Pr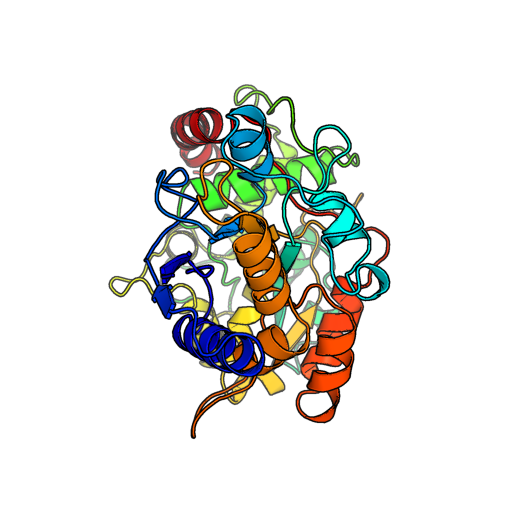otein 3THI (pdb70)

B-factor: mean 19.67, std 8.85, range [3.85, 69.57]

Radius of gyration: 19.95 Å; Cα contacts (8 Å, |Δi|>4): 705; chains: 1; bounding box: 46×56×39 Å

InterPro domains:
  IPR030901 Thiaminase-1 [TIGR04541] (12-389)
  IPR054393 Thiaminase-1, insert domain [PF22141] (144-289)

GO terms:
  GO:0050332 thiamine pyridinylase activity (F, EXP)

Nearest PDB structures (foldseek):
  3thi-assembly1_A  TM=1.003E+00  e=2.113E-77  Bacillus subtilis
  4kys-assembly2_B  TM=9.854E-01  e=7.311E-49  Clostridium botulinum A str. ATCC 19397
  6ob5-assembly1_B  TM=7.105E-01  e=6.908E-14  Escherichia coli
  7xjn-assembly1_A  TM=6.546E-01  e=3.871E-13  Vibrio cholerae O1 biovar El Tor str. N16961
  7xjn-assembly2_B  TM=6.548E-01  e=1.153E-12  Vibrio cholerae O1 biovar El Tor str. N16961

CATH classification: 3.40.190.10 (+1 more: 3.40.190.10)

Organism: Paenibacillus thiaminolyticus (NCBI:txid49283)

Structure (mmCIF, N/CA/C/O backbone):
data_3THI
#
_entry.id   3THI
#
_cell.length_a   85.500
_cell.length_b   117.500
_cell.length_c   36.600
_cell.angle_alpha   90.00
_cell.angle_beta   90.00
_cell.angle_gamma   90.00
#
_symmetry.space_group_name_H-M   'P 21 21 2'
#
loop_
_entity.id
_entity.type
_entity.pdbx_description
1 polymer 'PROTEIN (THIAMINASE I)'
2 non-polymer 'SULFATE ION'
3 water water
#
loop_
_atom_site.group_PDB
_atom_site.id
_atom_site.type_symbol
_atom_site.label_atom_id
_atom_site.label_alt_id
_atom_site.label_comp_id
_atom_site.label_asym_id
_atom_site.label_entity_id
_atom_site.label_seq_id
_atom_site.pdbx_PDB_ins_code
_atom_site.Cartn_x
_atom_site.Cartn_y
_atom_site.Cartn_z
_atom_site.occupancy
_atom_site.B_iso_or_equiv
_atom_site.auth_seq_id
_atom_site.auth_comp_id
_atom_site.auth_asym_id
_atom_site.auth_atom_id
_atom_site.pdbx_PDB_model_num
ATOM 1 N N . ILE A 1 1 ? 7.831 -2.796 -9.040 1.00 26.55 9 ILE A N 1
ATOM 2 C CA . ILE A 1 1 ? 7.365 -1.452 -8.819 1.00 25.81 9 ILE A CA 1
ATOM 3 C C . ILE A 1 1 ? 8.526 -0.496 -8.544 1.00 22.66 9 ILE A C 1
ATOM 4 O O . ILE A 1 1 ? 9.421 -0.789 -7.747 1.00 20.46 9 ILE A O 1
ATOM 9 N N . THR A 1 2 ? 8.521 0.627 -9.253 1.00 19.09 10 THR A N 1
ATOM 10 C CA . THR A 1 2 ? 9.536 1.648 -9.081 1.00 20.89 10 THR A CA 1
ATOM 11 C C . THR A 1 2 ? 8.824 2.936 -8.693 1.00 20.90 10 THR A C 1
ATOM 12 O O . THR A 1 2 ? 7.842 3.327 -9.329 1.00 21.57 10 THR A O 1
ATOM 16 N N . LEU A 1 3 ? 9.281 3.567 -7.616 1.00 18.77 11 LEU A N 1
ATOM 17 C CA . LEU A 1 3 ? 8.687 4.829 -7.177 1.00 20.78 11 LEU A CA 1
ATOM 18 C C . LEU A 1 3 ? 9.653 5.981 -7.443 1.00 18.52 11 LEU A C 1
ATOM 19 O O . LEU A 1 3 ? 10.852 5.866 -7.162 1.00 19.04 11 LEU A O 1
ATOM 24 N N . LYS A 1 4 ? 9.138 7.057 -8.044 1.00 18.20 12 LYS A N 1
ATOM 25 C CA . LYS A 1 4 ? 9.938 8.250 -8.312 1.00 17.16 12 LYS A CA 1
ATOM 26 C C . LYS A 1 4 ? 9.782 9.147 -7.086 1.00 19.18 12 LYS A C 1
ATOM 27 O O . LYS A 1 4 ? 8.664 9.521 -6.698 1.00 18.19 12 LYS A O 1
ATOM 33 N N . VAL A 1 5 ? 10.913 9.452 -6.461 1.00 18.16 13 VAL A N 1
ATOM 34 C CA . VAL A 1 5 ? 10.937 10.227 -5.236 1.00 17.95 13 VAL A CA 1
ATOM 35 C C . VAL A 1 5 ? 11.856 11.409 -5.364 1.00 20.03 13 VAL A C 1
ATOM 36 O O . VAL A 1 5 ? 12.901 11.314 -6.004 1.00 21.38 13 VAL A O 1
ATOM 40 N N . ALA A 1 6 ? 11.495 12.499 -4.697 1.00 19.01 14 ALA A N 1
ATOM 41 C CA . ALA A 1 6 ? 12.319 13.699 -4.686 1.00 20.80 14 ALA A CA 1
ATOM 42 C C . ALA A 1 6 ? 12.480 14.188 -3.250 1.00 22.38 14 ALA A C 1
ATOM 43 O O . ALA A 1 6 ? 11.486 14.452 -2.564 1.00 24.19 14 ALA A O 1
ATOM 45 N N . ILE A 1 7 ? 13.724 14.217 -2.771 1.00 21.43 15 ILE A N 1
ATOM 46 C CA . ILE A 1 7 ? 14.015 14.714 -1.425 1.00 18.20 15 ILE A CA 1
ATOM 47 C C . ILE A 1 7 ? 14.142 16.248 -1.488 1.00 15.22 15 ILE A C 1
ATOM 48 O O . ILE A 1 7 ? 14.213 16.823 -2.582 1.00 15.31 15 ILE A O 1
ATOM 53 N N . TYR A 1 8 ? 14.104 16.914 -0.338 1.00 13.75 16 TYR A N 1
ATOM 54 C CA . TYR A 1 8 ? 14.221 18.375 -0.315 1.00 14.30 16 TYR A CA 1
ATOM 55 C C . TYR A 1 8 ? 15.646 18.774 -0.712 1.00 12.33 16 TYR A C 1
ATOM 56 O O . TYR A 1 8 ? 16.604 18.457 -0.018 1.00 13.87 16 TYR A O 1
ATOM 65 N N . PRO A 1 9 ? 15.796 19.483 -1.838 1.00 13.86 17 PRO A N 1
ATOM 66 C CA . PRO A 1 9 ? 17.106 19.912 -2.339 1.00 15.84 17 PRO A CA 1
ATOM 67 C C . PRO A 1 9 ? 17.856 20.969 -1.542 1.00 17.30 17 PRO A C 1
ATOM 68 O O . PRO A 1 9 ? 19.083 21.049 -1.623 1.00 15.34 17 PRO A O 1
ATOM 72 N N . TYR A 1 10 ? 17.134 21.773 -0.767 1.00 19.80 18 TYR A N 1
ATOM 73 C CA . TYR A 1 10 ? 17.784 22.829 0.009 1.00 17.64 18 TYR A CA 1
ATOM 74 C C . TYR A 1 10 ? 18.267 22.431 1.403 1.00 15.08 18 TYR A C 1
ATOM 75 O O . TYR A 1 10 ? 17.779 22.919 2.417 1.00 15.05 18 TYR A O 1
ATOM 84 N N . VAL A 1 11 ? 19.235 21.523 1.426 1.00 14.67 19 VAL A N 1
ATOM 85 C CA . VAL A 1 11 ? 19.839 21.034 2.657 1.00 14.38 19 VAL A CA 1
ATOM 86 C C . VAL A 1 11 ? 21.349 21.022 2.399 1.00 14.86 19 VAL A C 1
ATOM 87 O O . VAL A 1 11 ? 21.781 20.984 1.234 1.00 14.11 19 VAL A O 1
ATOM 91 N N . PRO A 1 12 ? 22.169 21.075 3.470 1.00 14.93 20 PRO A N 1
ATOM 92 C CA . PRO A 1 12 ? 23.633 21.071 3.322 1.00 14.23 20 PRO A CA 1
ATOM 93 C C . PRO A 1 12 ? 24.148 19.877 2.527 1.00 14.91 20 PRO A C 1
ATOM 94 O O . PRO A 1 12 ? 25.076 19.998 1.723 1.00 15.51 20 PRO A O 1
ATOM 98 N N . ASP A 1 13 ? 23.519 18.726 2.731 1.00 16.23 21 ASP A N 1
ATOM 99 C CA . ASP A 1 13 ? 23.935 17.524 2.032 1.00 15.20 21 ASP A CA 1
ATOM 100 C C . ASP A 1 13 ? 22.732 16.687 1.630 1.00 13.66 21 ASP A C 1
ATOM 101 O O . ASP A 1 13 ? 22.236 15.876 2.407 1.00 15.46 21 ASP A O 1
ATOM 106 N N . PRO A 1 14 ? 22.250 16.879 0.394 1.00 15.60 22 PRO A N 1
ATOM 107 C CA . PRO A 1 14 ? 21.099 16.157 -0.162 1.00 16.12 22 PRO A CA 1
ATOM 108 C C . PRO A 1 14 ? 21.361 14.641 -0.274 1.00 16.08 22 PRO A C 1
ATOM 109 O O . PRO A 1 14 ? 20.461 13.822 -0.069 1.00 14.77 22 PRO A O 1
ATOM 113 N N . ALA A 1 15 ? 22.597 14.288 -0.620 1.00 16.63 23 ALA A N 1
ATOM 114 C CA . ALA A 1 15 ? 23.009 12.895 -0.774 1.00 15.61 23 ALA A CA 1
ATOM 115 C C . ALA A 1 15 ? 22.792 12.094 0.505 1.00 13.75 23 ALA A C 1
ATOM 116 O O . ALA A 1 15 ? 22.423 10.931 0.448 1.00 14.80 23 ALA A O 1
ATOM 118 N N . ARG A 1 16 ? 23.036 12.718 1.655 1.00 16.47 24 ARG A N 1
ATOM 119 C CA . ARG A 1 16 ? 22.852 12.044 2.931 1.00 17.67 24 ARG A CA 1
ATOM 120 C C . ARG A 1 16 ? 21.396 11.666 3.107 1.00 16.39 24 ARG A C 1
ATOM 121 O O . ARG A 1 16 ? 21.092 10.614 3.672 1.00 18.06 24 ARG A O 1
ATOM 129 N N . PHE A 1 17 ? 20.501 12.517 2.607 1.00 15.95 25 PHE A N 1
ATOM 130 C CA . PHE A 1 17 ? 19.069 12.238 2.668 1.00 16.01 25 PHE A CA 1
ATOM 131 C C . PHE A 1 17 ? 18.705 11.112 1.712 1.00 13.38 25 PHE A C 1
ATOM 132 O O . PHE A 1 17 ? 18.024 10.170 2.100 1.00 18.04 25 PHE A O 1
ATOM 140 N N . GLN A 1 18 ? 19.186 11.192 0.477 1.00 14.38 26 GLN A N 1
ATOM 141 C CA . GLN A 1 18 ? 18.923 10.148 -0.510 1.00 16.04 26 GLN A CA 1
ATOM 142 C C . GLN A 1 18 ? 19.404 8.799 0.027 1.00 19.09 26 GLN A C 1
ATOM 143 O O . GLN A 1 18 ? 18.649 7.823 0.030 1.00 23.35 26 GLN A O 1
ATOM 149 N N . ALA A 1 19 ? 20.640 8.758 0.525 1.00 17.78 27 ALA A N 1
ATOM 150 C CA . ALA A 1 19 ? 21.192 7.522 1.062 1.00 17.49 27 ALA A CA 1
ATOM 151 C C . ALA A 1 19 ? 20.376 7.046 2.257 1.00 18.95 27 ALA A C 1
ATOM 152 O O . ALA A 1 19 ? 20.031 5.862 2.349 1.00 19.05 27 ALA A O 1
ATOM 154 N N . ALA A 1 20 ? 20.026 7.977 3.142 1.00 17.18 28 ALA A N 1
ATOM 155 C CA . ALA A 1 20 ? 19.241 7.652 4.330 1.00 18.33 28 ALA A CA 1
ATOM 156 C C . ALA A 1 20 ? 17.914 7.021 3.916 1.00 17.74 28 ALA A C 1
ATOM 157 O O . ALA A 1 20 ? 17.545 5.945 4.407 1.00 18.92 28 ALA A O 1
ATOM 159 N N . VAL A 1 21 ? 17.229 7.670 2.975 1.00 17.65 29 VAL A N 1
ATOM 160 C CA . VAL A 1 21 ? 15.948 7.187 2.483 1.00 16.19 29 VAL A CA 1
ATOM 161 C C . VAL A 1 21 ? 16.027 5.805 1.827 1.00 17.93 29 VAL A C 1
ATOM 162 O O . VAL A 1 21 ? 15.203 4.931 2.112 1.00 17.04 29 VAL A O 1
ATOM 166 N N . LEU A 1 22 ? 17.026 5.606 0.968 1.00 21.20 30 LEU A N 1
ATOM 167 C CA . LEU A 1 22 ? 17.210 4.327 0.276 1.00 19.84 30 LEU A CA 1
ATOM 168 C C . LEU A 1 22 ? 17.449 3.205 1.275 1.00 18.39 30 LEU A C 1
ATOM 169 O O . LEU A 1 22 ? 16.784 2.173 1.227 1.00 18.97 30 LEU A O 1
ATOM 174 N N . ASP A 1 23 ? 18.359 3.439 2.213 1.00 17.88 31 ASP A N 1
ATOM 175 C CA . ASP A 1 23 ? 18.676 2.448 3.228 1.00 17.10 31 ASP A CA 1
ATOM 176 C C . ASP A 1 23 ? 17.448 2.089 4.058 1.00 17.68 31 ASP A C 1
ATOM 177 O O . ASP A 1 23 ? 17.114 0.911 4.200 1.00 17.50 31 ASP A O 1
ATOM 182 N N . GLN A 1 24 ? 16.765 3.099 4.589 1.00 15.82 32 GLN A N 1
ATOM 183 C CA . GLN A 1 24 ? 15.573 2.848 5.397 1.00 16.27 32 GLN A CA 1
ATOM 184 C C . GLN A 1 24 ? 14.421 2.219 4.595 1.00 17.95 32 GLN A C 1
ATOM 185 O O . GLN A 1 24 ? 13.676 1.386 5.125 1.00 18.60 32 GLN A O 1
ATOM 191 N N . TRP A 1 25 ? 14.284 2.601 3.325 1.00 15.90 33 TRP A N 1
ATOM 192 C CA . TRP A 1 25 ? 13.239 2.037 2.469 1.00 18.10 33 TRP A CA 1
ATOM 193 C C . TRP A 1 25 ? 13.512 0.550 2.211 1.00 21.21 33 TRP A C 1
ATOM 194 O O . TRP A 1 25 ? 12.617 -0.282 2.346 1.00 22.11 33 TRP A O 1
ATOM 205 N N . GLN A 1 26 ? 14.753 0.231 1.839 1.00 21.01 34 GLN A N 1
ATOM 206 C CA . GLN A 1 26 ? 15.171 -1.147 1.567 1.00 23.16 34 GLN A CA 1
ATOM 207 C C . GLN A 1 26 ? 14.985 -2.107 2.738 1.00 22.98 34 GLN A C 1
ATOM 208 O O . GLN A 1 26 ? 14.800 -3.307 2.537 1.00 23.58 34 GLN A O 1
ATOM 214 N N . ARG A 1 27 ? 15.031 -1.582 3.959 1.00 26.08 35 ARG A N 1
ATOM 215 C CA . ARG A 1 27 ? 14.881 -2.412 5.150 1.00 27.97 35 ARG A CA 1
ATOM 216 C C . ARG A 1 27 ? 13.496 -3.054 5.285 1.00 28.87 35 ARG A C 1
ATOM 217 O O . ARG A 1 27 ? 13.366 -4.172 5.795 1.00 26.03 35 ARG A O 1
ATOM 225 N N . GLN A 1 28 ? 12.476 -2.369 4.774 1.00 28.16 36 GLN A N 1
ATOM 226 C CA . GLN A 1 28 ? 11.104 -2.861 4.843 1.00 26.79 36 GLN A CA 1
ATOM 227 C C . GLN A 1 28 ? 10.489 -3.165 3.482 1.00 23.59 36 GLN A C 1
ATOM 228 O O . GLN A 1 28 ? 9.564 -3.957 3.382 1.00 24.41 36 GLN A O 1
ATOM 234 N N . GLU A 1 29 ? 11.059 -2.586 2.431 1.00 23.25 37 GLU A N 1
ATOM 235 C CA . GLU A 1 29 ? 10.586 -2.774 1.052 1.00 24.75 37 GLU A CA 1
ATOM 236 C C . GLU A 1 29 ? 11.753 -2.911 0.062 1.00 24.38 37 GLU A C 1
ATOM 237 O O . GLU A 1 29 ? 11.912 -2.082 -0.840 1.00 19.87 37 GLU A O 1
ATOM 243 N N . PRO A 1 30 ? 12.576 -3.972 0.209 1.00 25.67 38 PRO A N 1
ATOM 244 C CA . PRO A 1 30 ? 13.727 -4.192 -0.679 1.00 26.16 38 PRO A CA 1
ATOM 245 C C . PRO A 1 30 ? 13.405 -4.441 -2.156 1.00 27.19 38 PRO A C 1
ATOM 246 O O . PRO A 1 30 ? 14.242 -4.194 -3.030 1.00 28.56 38 PRO A O 1
ATOM 250 N N . GLY A 1 31 ? 12.186 -4.895 -2.427 1.00 26.48 39 GLY A N 1
ATOM 251 C CA . GLY A 1 31 ? 11.786 -5.176 -3.793 1.00 29.61 39 GLY A CA 1
ATOM 252 C C . GLY A 1 31 ? 11.171 -4.022 -4.563 1.00 30.35 39 GLY A C 1
ATOM 253 O O . GLY A 1 31 ? 10.793 -4.178 -5.727 1.00 30.46 39 GLY A O 1
ATOM 254 N N . VAL A 1 32 ? 11.029 -2.878 -3.903 1.00 29.27 40 VAL A N 1
ATOM 255 C CA . VAL A 1 32 ? 10.468 -1.695 -4.531 1.00 27.31 40 VAL A CA 1
ATOM 256 C C . VAL A 1 32 ? 11.591 -0.701 -4.770 1.00 29.41 40 VAL A C 1
ATOM 257 O O . VAL A 1 32 ? 12.174 -0.151 -3.827 1.00 31.73 40 VAL A O 1
ATOM 261 N N . LYS A 1 33 ? 11.875 -0.467 -6.044 1.00 26.73 41 LYS A N 1
ATOM 262 C CA . LYS A 1 33 ? 12.935 0.436 -6.448 1.00 27.72 41 LYS A CA 1
ATOM 263 C C . LYS A 1 33 ? 12.564 1.909 -6.289 1.00 27.16 41 LYS A C 1
ATOM 264 O O . LYS A 1 33 ? 11.398 2.288 -6.429 1.00 28.38 41 LYS A O 1
ATOM 270 N N . LEU A 1 34 ? 13.560 2.723 -5.948 1.00 23.00 42 LEU A N 1
ATOM 271 C CA . LEU A 1 34 ? 13.376 4.162 -5.794 1.00 22.40 42 LEU A CA 1
ATOM 272 C C . LEU A 1 34 ? 14.160 4.863 -6.889 1.00 22.46 42 LEU A C 1
ATOM 273 O O . LEU A 1 34 ? 15.298 4.489 -7.171 1.00 21.00 42 LEU A O 1
ATOM 278 N N . GLU A 1 35 ? 13.526 5.821 -7.560 1.00 23.50 43 GLU A N 1
ATOM 279 C CA . GLU A 1 35 ? 14.208 6.590 -8.599 1.00 24.33 43 GLU A CA 1
ATOM 280 C C . GLU A 1 35 ? 14.225 8.044 -8.155 1.00 22.71 43 GLU A C 1
ATOM 281 O O . GLU A 1 35 ? 13.254 8.778 -8.354 1.00 20.91 43 GLU A O 1
ATOM 287 N N . PHE A 1 36 ? 15.316 8.439 -7.507 1.00 20.86 44 PHE A N 1
ATOM 288 C CA . PHE A 1 36 ? 15.451 9.800 -7.014 1.00 19.80 44 PHE A CA 1
ATOM 289 C C . PHE A 1 36 ? 15.542 10.792 -8.142 1.00 21.07 44 PHE A C 1
ATOM 290 O O . PHE A 1 36 ? 16.356 10.660 -9.057 1.00 21.38 44 PHE A O 1
ATOM 298 N N . THR A 1 37 ? 14.662 11.778 -8.068 1.00 24.50 45 THR A N 1
ATOM 299 C CA . THR A 1 37 ? 14.558 12.826 -9.066 1.00 26.31 45 THR A CA 1
ATOM 300 C C . THR A 1 37 ? 14.873 14.171 -8.437 1.00 22.70 45 THR A C 1
ATOM 301 O O . THR A 1 37 ? 14.848 14.316 -7.223 1.00 23.98 45 THR A O 1
ATOM 305 N N . ASP A 1 38 ? 15.241 15.133 -9.267 1.00 21.06 46 ASP A N 1
ATOM 306 C CA . ASP A 1 38 ? 15.525 16.468 -8.790 1.00 23.57 46 ASP A CA 1
ATOM 307 C C . ASP A 1 38 ? 14.245 17.257 -8.994 1.00 21.88 46 ASP A C 1
ATOM 308 O O . ASP A 1 38 ? 13.800 17.444 -10.120 1.00 27.25 46 ASP A O 1
ATOM 313 N N . TRP A 1 39 ? 13.617 17.664 -7.903 1.00 19.92 47 TRP A N 1
ATOM 314 C CA . TRP A 1 39 ? 12.396 18.430 -8.000 1.00 17.04 47 TRP A CA 1
ATOM 315 C C . TRP A 1 39 ? 12.398 19.508 -6.935 1.00 18.86 47 TRP A C 1
ATOM 316 O O . TRP A 1 39 ? 12.663 19.236 -5.762 1.00 22.03 47 TRP A O 1
ATOM 327 N N . ASP A 1 40 ? 12.093 20.730 -7.352 1.00 17.33 48 ASP A N 1
ATOM 328 C CA . ASP A 1 40 ? 12.068 21.879 -6.452 1.00 18.90 48 ASP A CA 1
ATOM 329 C C . ASP A 1 40 ? 10.681 22.536 -6.428 1.00 18.41 48 ASP A C 1
ATOM 330 O O . ASP A 1 40 ? 10.206 23.041 -7.449 1.00 18.67 48 ASP A O 1
ATOM 335 N N . SER A 1 41 ? 10.041 22.528 -5.259 1.00 15.57 49 SER A N 1
ATOM 336 C CA . SER A 1 41 ? 8.714 23.120 -5.105 1.00 13.06 49 SER A CA 1
ATOM 337 C C . SER A 1 41 ? 8.723 24.632 -5.359 1.00 13.20 49 SER A C 1
ATOM 338 O O . SER A 1 41 ? 7.707 25.217 -5.753 1.00 14.20 49 SER A O 1
ATOM 341 N N . TYR A 1 42 ? 9.883 25.250 -5.169 1.00 14.04 50 TYR A N 1
ATOM 342 C CA . TYR A 1 42 ? 10.041 26.684 -5.380 1.00 15.33 50 TYR A CA 1
ATOM 343 C C . TYR A 1 42 ? 9.982 27.125 -6.831 1.00 18.58 50 TYR A C 1
ATOM 344 O O . TYR A 1 42 ? 9.734 28.291 -7.113 1.00 21.20 50 TYR A O 1
ATOM 353 N N . SER A 1 43 ? 10.223 26.201 -7.751 1.00 20.60 51 SER A N 1
ATOM 354 C CA . SER A 1 43 ? 10.199 26.535 -9.167 1.00 24.11 51 SER A CA 1
ATOM 355 C C . SER A 1 43 ? 9.470 25.501 -10.021 1.00 23.67 51 SER A C 1
ATOM 356 O O . SER A 1 43 ? 9.583 25.518 -11.246 1.00 26.04 51 SER A O 1
ATOM 359 N N . ALA A 1 44 ? 8.725 24.601 -9.383 1.00 20.44 52 ALA A N 1
ATOM 360 C CA . ALA A 1 44 ? 7.990 23.579 -10.123 1.00 18.18 52 ALA A CA 1
ATOM 361 C C . ALA A 1 44 ? 6.837 22.932 -9.365 1.00 17.68 52 ALA A C 1
ATOM 362 O O . ALA A 1 44 ? 6.864 22.788 -8.140 1.00 15.34 52 ALA A O 1
ATOM 364 N N . ASP A 1 45 ? 5.810 22.563 -10.116 1.00 16.96 53 ASP A N 1
ATOM 365 C CA . ASP A 1 45 ? 4.673 21.873 -9.541 1.00 18.02 53 ASP A CA 1
ATOM 366 C C . ASP A 1 45 ? 4.999 20.376 -9.643 1.00 19.55 53 ASP A C 1
ATOM 367 O O . ASP A 1 45 ? 5.900 19.970 -10.387 1.00 20.85 53 ASP A O 1
ATOM 372 N N . PRO A 1 46 ? 4.310 19.539 -8.855 1.00 19.96 54 PRO A N 1
ATOM 373 C CA . PRO A 1 46 ? 4.573 18.099 -8.891 1.00 19.44 54 PRO A CA 1
ATOM 374 C C . PRO A 1 46 ? 4.305 17.444 -10.240 1.00 20.56 54 PRO A C 1
ATOM 375 O O . PRO A 1 46 ? 3.212 17.588 -10.792 1.00 21.82 54 PRO A O 1
ATOM 379 N N . PRO A 1 47 ? 5.329 16.786 -10.827 1.00 18.65 55 PRO A N 1
ATOM 380 C CA . PRO A 1 47 ? 5.137 16.112 -12.117 1.00 17.31 55 PRO A CA 1
ATOM 381 C C . PRO A 1 47 ? 4.197 14.920 -11.875 1.00 18.06 55 PRO A C 1
ATOM 382 O O . PRO A 1 47 ? 4.221 14.312 -10.804 1.00 16.37 55 PRO A O 1
ATOM 386 N N . ASP A 1 48 ? 3.363 14.599 -12.857 1.00 19.26 56 ASP A N 1
ATOM 387 C CA . ASP A 1 48 ? 2.428 13.486 -12.735 1.00 21.84 56 ASP A CA 1
ATOM 388 C C . ASP A 1 48 ? 3.086 12.165 -12.320 1.00 21.73 56 ASP A C 1
ATOM 389 O O . ASP A 1 48 ? 2.473 11.347 -11.624 1.00 21.39 56 ASP A O 1
ATOM 394 N N . ASP A 1 49 ? 4.328 11.959 -12.746 1.00 22.82 57 ASP A N 1
ATOM 395 C CA . ASP A 1 49 ? 5.036 10.723 -12.427 1.00 21.57 57 ASP A CA 1
ATOM 396 C C . ASP A 1 49 ? 5.957 10.756 -11.201 1.00 17.38 57 ASP A C 1
ATOM 397 O O . ASP A 1 49 ? 6.690 9.806 -10.940 1.00 15.35 57 ASP A O 1
ATOM 402 N N . LEU A 1 50 ? 5.923 11.861 -10.463 1.00 14.81 58 LEU A N 1
ATOM 403 C CA . LEU A 1 50 ? 6.707 11.991 -9.241 1.00 14.17 58 LEU A CA 1
ATOM 404 C C . LEU A 1 50 ? 5.757 11.545 -8.133 1.00 16.17 58 LEU A C 1
ATOM 405 O O . LEU A 1 50 ? 4.806 12.260 -7.787 1.00 14.60 58 LEU A O 1
ATOM 410 N N . ASP A 1 51 ? 6.012 10.351 -7.605 1.00 13.59 59 ASP A N 1
ATOM 411 C CA . ASP A 1 51 ? 5.172 9.746 -6.577 1.00 13.36 59 ASP A CA 1
ATOM 412 C C . ASP A 1 51 ? 5.227 10.339 -5.184 1.00 11.75 59 ASP A C 1
ATOM 413 O O . ASP A 1 51 ? 4.194 10.513 -4.552 1.00 12.97 59 ASP A O 1
ATOM 418 N N . VAL A 1 52 ? 6.434 10.564 -4.678 1.00 14.46 60 VAL A N 1
ATOM 419 C CA . VAL A 1 52 ? 6.635 11.122 -3.339 1.00 13.25 60 VAL A CA 1
ATOM 420 C C . VAL A 1 52 ? 7.674 12.230 -3.468 1.00 13.01 60 VAL A C 1
ATOM 421 O O . VAL A 1 52 ? 8.660 12.092 -4.187 1.00 14.20 60 VAL A O 1
ATOM 425 N N . PHE A 1 53 ? 7.458 13.319 -2.750 1.00 10.20 61 PHE A N 1
ATOM 426 C CA . PHE A 1 53 ? 8.355 14.454 -2.827 1.00 12.38 61 PHE A CA 1
ATOM 427 C C . PHE A 1 53 ? 8.244 15.299 -1.578 1.00 13.55 61 PHE A C 1
ATOM 428 O O . PHE A 1 53 ? 7.228 15.271 -0.879 1.00 15.96 61 PHE A O 1
ATOM 436 N N . VAL A 1 54 ? 9.300 16.054 -1.311 1.00 8.87 62 VAL A N 1
ATOM 437 C CA . VAL A 1 54 ? 9.345 16.926 -0.161 1.00 11.67 62 VAL A CA 1
ATOM 438 C C . VAL A 1 54 ? 9.255 18.356 -0.697 1.00 12.03 62 VAL A C 1
ATOM 439 O O . VAL A 1 54 ? 9.980 18.733 -1.615 1.00 10.64 62 VAL A O 1
ATOM 443 N N . LEU A 1 55 ? 8.341 19.138 -0.131 1.00 11.95 63 LEU A N 1
ATOM 444 C CA . LEU A 1 55 ? 8.122 20.511 -0.567 1.00 11.19 63 LEU A CA 1
ATOM 445 C C . LEU A 1 55 ? 8.149 21.461 0.614 1.00 13.41 63 LEU A C 1
ATOM 446 O O . LEU A 1 55 ? 7.974 21.040 1.757 1.00 15.52 63 LEU A O 1
ATOM 451 N N . ASP A 1 56 ? 8.416 22.736 0.334 1.00 12.56 64 ASP A N 1
ATOM 452 C CA . ASP A 1 56 ? 8.403 23.775 1.359 1.00 13.02 64 ASP A CA 1
ATOM 453 C C . ASP A 1 56 ? 6.909 24.078 1.562 1.00 13.58 64 ASP A C 1
ATOM 454 O O . ASP A 1 56 ? 6.179 24.294 0.587 1.00 11.94 64 ASP A O 1
ATOM 459 N N . SER A 1 57 ? 6.454 24.084 2.812 1.00 12.26 65 SER A N 1
ATOM 460 C CA . SER A 1 57 ? 5.043 24.328 3.110 1.00 10.20 65 SER A CA 1
ATOM 461 C C . SER A 1 57 ? 4.425 25.658 2.677 1.00 11.27 65 SER A C 1
ATOM 462 O O . SER A 1 57 ? 3.213 25.833 2.804 1.00 10.61 65 SER A O 1
ATOM 465 N N . ILE A 1 58 ? 5.228 26.613 2.202 1.00 13.47 66 ILE A N 1
ATOM 466 C CA . ILE A 1 58 ? 4.626 27.865 1.745 1.00 13.88 66 ILE A CA 1
ATOM 467 C C . ILE A 1 58 ? 3.804 27.525 0.502 1.00 14.17 66 ILE A C 1
ATOM 468 O O . ILE A 1 58 ? 2.793 28.169 0.218 1.00 14.15 66 ILE A O 1
ATOM 473 N N . PHE A 1 59 ? 4.227 26.465 -0.191 1.00 12.36 67 PHE A N 1
ATOM 474 C CA . PHE A 1 59 ? 3.571 25.994 -1.407 1.00 11.91 67 PHE A CA 1
ATOM 475 C C . PHE A 1 59 ? 2.488 24.959 -1.173 1.00 9.46 67 PHE A C 1
ATOM 476 O O . PHE A 1 59 ? 1.775 24.602 -2.114 1.00 8.44 67 PHE A O 1
ATOM 484 N N . LEU A 1 60 ? 2.326 24.528 0.079 1.00 9.85 68 LEU A N 1
ATOM 485 C CA . LEU A 1 60 ? 1.324 23.508 0.436 1.00 11.38 68 LEU A CA 1
ATOM 486 C C . LEU A 1 60 ? -0.106 23.823 0.005 1.00 10.14 68 LEU A C 1
ATOM 487 O O . LEU A 1 60 ? -0.749 22.993 -0.635 1.00 10.91 68 LEU A O 1
ATOM 492 N N . SER A 1 61 ? -0.595 25.009 0.367 1.00 9.53 69 SER A N 1
ATOM 493 C CA . SER A 1 61 ? -1.955 25.440 0.027 1.00 10.11 69 SER A CA 1
ATOM 494 C C . SER A 1 61 ? -2.238 25.378 -1.472 1.00 10.81 69 SER A C 1
ATOM 495 O O . SER A 1 61 ? -3.285 24.887 -1.894 1.00 8.59 69 SER A O 1
ATOM 498 N N . HIS A 1 62 ? -1.281 25.844 -2.266 1.00 10.84 70 HIS A N 1
ATOM 499 C CA . HIS A 1 62 ? -1.390 25.807 -3.716 1.00 11.43 70 HIS A CA 1
ATOM 500 C C . HIS A 1 62 ? -1.477 24.356 -4.220 1.00 11.71 70 HIS A C 1
ATOM 501 O O . HIS A 1 62 ? -2.375 24.014 -4.985 1.00 14.21 70 HIS A O 1
ATOM 508 N N . PHE A 1 63 ? -0.534 23.512 -3.810 1.00 10.11 71 PHE A N 1
ATOM 509 C CA . PHE A 1 63 ? -0.526 22.110 -4.238 1.00 12.78 71 PHE A CA 1
ATOM 510 C C . PHE A 1 63 ? -1.810 21.389 -3.858 1.00 11.01 71 PHE A C 1
ATOM 511 O O . PHE A 1 63 ? -2.343 20.603 -4.637 1.00 13.00 71 PHE A O 1
ATOM 519 N N . VAL A 1 64 ? -2.305 21.657 -2.654 1.00 13.21 72 VAL A N 1
ATOM 520 C CA . VAL A 1 64 ? -3.532 21.029 -2.185 1.00 12.47 72 VAL A CA 1
ATOM 521 C C . VAL A 1 64 ? -4.755 21.465 -2.990 1.00 15.55 72 VAL A C 1
ATOM 522 O O . VAL A 1 64 ? -5.484 20.629 -3.527 1.00 12.52 72 VAL A O 1
ATOM 526 N N . ASP A 1 65 ? -4.967 22.776 -3.080 1.00 14.21 73 ASP A N 1
ATOM 527 C CA . ASP A 1 65 ? -6.117 23.307 -3.804 1.00 13.70 73 ASP A CA 1
ATOM 528 C C . ASP A 1 65 ? -6.101 22.957 -5.284 1.00 12.12 73 ASP A C 1
ATOM 529 O O . ASP A 1 65 ? -7.153 22.916 -5.920 1.00 13.40 73 ASP A O 1
ATOM 534 N N . ALA A 1 66 ? -4.913 22.709 -5.834 1.00 10.84 74 ALA A N 1
ATOM 535 C CA . ALA A 1 66 ? -4.791 22.345 -7.241 1.00 11.90 74 ALA A CA 1
ATOM 536 C C . ALA A 1 66 ? -5.046 20.854 -7.481 1.00 11.42 74 ALA A C 1
ATOM 537 O O . ALA A 1 66 ? -5.068 20.402 -8.629 1.00 15.86 74 ALA A O 1
ATOM 539 N N . GLY A 1 67 ? -5.226 20.099 -6.397 1.00 11.67 75 GLY A N 1
ATOM 540 C CA . GLY A 1 67 ? -5.498 18.671 -6.507 1.00 13.44 75 GLY A CA 1
ATOM 541 C C . GLY A 1 67 ? -4.297 17.789 -6.825 1.00 16.54 75 GLY A C 1
ATOM 542 O O . GLY A 1 67 ? -4.451 16.682 -7.346 1.00 18.07 75 GLY A O 1
ATOM 543 N N . TYR A 1 68 ? -3.107 18.270 -6.473 1.00 16.68 76 TYR A N 1
ATOM 544 C CA . TYR A 1 68 ? -1.846 17.565 -6.710 1.00 16.96 76 TYR A CA 1
ATOM 545 C C . TYR A 1 68 ? -1.497 16.512 -5.659 1.00 15.64 76 TYR A C 1
ATOM 546 O O . TYR A 1 68 ? -0.819 15.528 -5.955 1.00 12.07 76 TYR A O 1
ATOM 555 N N . LEU A 1 69 ? -1.944 16.744 -4.430 1.00 15.40 77 LEU A N 1
ATOM 556 C CA . LEU A 1 69 ? -1.607 15.876 -3.316 1.00 14.01 77 LEU A CA 1
ATOM 557 C C . LEU A 1 69 ? -2.648 14.883 -2.855 1.00 16.36 77 LEU A C 1
ATOM 558 O O . LEU A 1 69 ? -3.844 15.063 -3.073 1.00 15.82 77 LEU A O 1
ATOM 563 N N . LEU A 1 70 ? -2.147 13.803 -2.257 1.00 14.47 78 LEU A N 1
ATOM 564 C CA . LEU A 1 70 ? -2.970 12.737 -1.721 1.00 13.41 78 LEU 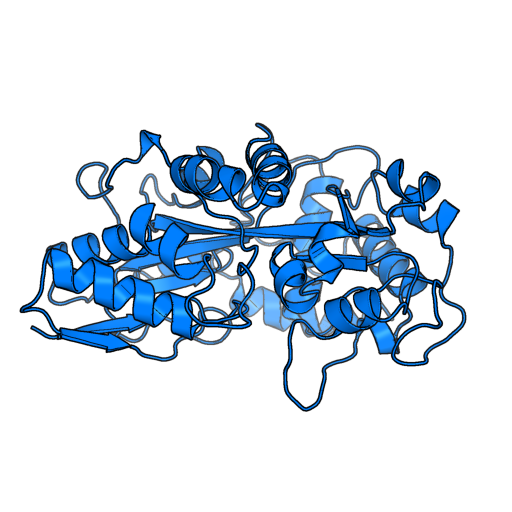A CA 1
ATOM 565 C C . LEU A 1 70 ? -2.932 12.901 -0.201 1.00 13.84 78 LEU A C 1
ATOM 566 O O . LEU A 1 70 ? -1.868 12.848 0.407 1.00 15.33 78 LEU A O 1
ATOM 571 N N . PRO A 1 71 ? -4.100 13.111 0.431 1.00 15.19 79 PRO A N 1
ATOM 572 C CA . PRO A 1 71 ? -4.136 13.286 1.889 1.00 12.89 79 PRO A CA 1
ATOM 573 C C . PRO A 1 71 ? -3.773 12.048 2.693 1.00 16.68 79 PRO A C 1
ATOM 574 O O . PRO A 1 71 ? -3.933 10.908 2.233 1.00 17.66 79 PRO A O 1
ATOM 578 N N . PHE A 1 72 ? -3.238 12.291 3.885 1.00 17.79 80 PHE A N 1
ATOM 579 C CA . PHE A 1 72 ? -2.876 11.225 4.807 1.00 19.32 80 PHE A CA 1
ATOM 580 C C . PHE A 1 72 ? -3.954 11.117 5.896 1.00 20.07 80 PHE A C 1
ATOM 581 O O . PHE A 1 72 ? -4.200 12.070 6.637 1.00 18.10 80 PHE A O 1
ATOM 589 N N . GLY A 1 73 ? -4.643 9.980 5.949 1.00 21.75 81 GLY A N 1
ATOM 590 C CA . GLY A 1 73 ? -5.628 9.782 6.997 1.00 17.82 81 GLY A CA 1
ATOM 591 C C . GLY A 1 73 ? -4.803 9.471 8.234 1.00 16.58 81 GLY A C 1
ATOM 592 O O . GLY A 1 73 ? -3.610 9.174 8.114 1.00 9.44 81 GLY A O 1
ATOM 593 N N . SER A 1 74 ? -5.402 9.565 9.419 1.00 18.35 82 SER A N 1
ATOM 594 C CA . SER A 1 74 ? -4.674 9.288 10.662 1.00 22.70 82 SER A CA 1
ATOM 595 C C . SER A 1 74 ? -4.081 7.874 10.638 1.00 23.10 82 SER A C 1
ATOM 596 O O . SER A 1 74 ? -3.116 7.583 11.349 1.00 24.58 82 SER A O 1
ATOM 599 N N . GLN A 1 75 ? -4.674 7.014 9.812 1.00 26.89 83 GLN A N 1
ATOM 600 C CA . GLN A 1 75 ? -4.242 5.637 9.631 1.00 31.37 83 GLN A CA 1
ATOM 601 C C . GLN A 1 75 ? -2.900 5.601 8.891 1.00 29.11 83 GLN A C 1
ATOM 602 O O . GLN A 1 75 ? -2.041 4.780 9.196 1.00 30.78 83 GLN A O 1
ATOM 608 N N . ASP A 1 76 ? -2.733 6.497 7.918 1.00 27.97 84 ASP A N 1
ATOM 609 C CA . ASP A 1 76 ? -1.521 6.576 7.084 1.00 25.95 84 ASP A CA 1
ATOM 610 C C . ASP A 1 76 ? -0.366 7.388 7.677 1.00 22.37 84 ASP A C 1
ATOM 611 O O . ASP A 1 76 ? 0.588 7.714 6.965 1.00 20.52 84 ASP A O 1
ATOM 616 N N . ILE A 1 77 ? -0.447 7.753 8.952 1.00 16.87 85 ILE A N 1
ATOM 617 C CA . ILE A 1 77 ? 0.634 8.532 9.548 1.00 17.37 85 ILE A CA 1
ATOM 618 C C . ILE A 1 77 ? 1.262 7.705 10.644 1.00 17.28 85 ILE A C 1
ATOM 619 O O . ILE A 1 77 ? 0.577 7.277 11.559 1.00 21.34 85 ILE A O 1
ATOM 624 N N . ASP A 1 78 ? 2.559 7.444 10.521 1.00 19.51 86 ASP A N 1
ATOM 625 C CA . ASP A 1 78 ? 3.273 6.650 11.510 1.00 18.42 86 ASP A CA 1
ATOM 626 C C . ASP A 1 78 ? 3.784 7.506 12.652 1.00 18.68 86 ASP A C 1
ATOM 627 O O . ASP A 1 78 ? 4.396 8.551 12.422 1.00 19.29 86 ASP A O 1
ATOM 632 N N . GLN A 1 79 ? 3.472 7.077 13.876 1.00 17.00 87 GLN A N 1
ATOM 633 C CA . GLN A 1 79 ? 3.876 7.762 15.105 1.00 19.20 87 GLN A CA 1
ATOM 634 C C . GLN A 1 79 ? 3.647 9.274 15.109 1.00 19.03 87 GLN A C 1
ATOM 635 O O . GLN A 1 79 ? 4.571 10.061 15.373 1.00 19.39 87 GLN A O 1
ATOM 641 N N . ALA A 1 80 ? 2.409 9.671 14.826 1.00 19.08 88 ALA A N 1
ATOM 642 C CA . ALA A 1 80 ? 2.037 11.076 14.801 1.00 18.37 88 ALA A CA 1
ATOM 643 C C . ALA A 1 80 ? 2.299 11.751 16.144 1.00 20.41 88 ALA A C 1
ATOM 644 O O . ALA A 1 80 ? 2.571 12.947 16.190 1.00 20.25 88 ALA A O 1
ATOM 646 N N . GLU A 1 81 ? 2.274 10.975 17.229 1.00 21.33 89 GLU A N 1
ATOM 647 C CA . GLU A 1 81 ? 2.501 11.520 18.574 1.00 22.46 89 GLU A CA 1
ATOM 648 C C . GLU A 1 81 ? 3.934 12.019 18.859 1.00 25.05 89 GLU A C 1
ATOM 649 O O . GLU A 1 81 ? 4.162 12.747 19.831 1.00 26.82 89 GLU A O 1
ATOM 655 N N . ASP A 1 82 ? 4.893 11.619 18.026 1.00 24.00 90 ASP A N 1
ATOM 656 C CA . ASP A 1 82 ? 6.292 12.031 18.195 1.00 22.47 90 ASP A CA 1
ATOM 657 C C . ASP A 1 82 ? 6.607 13.277 17.350 1.00 20.59 90 ASP A C 1
ATOM 658 O O . ASP A 1 82 ? 7.645 13.925 17.527 1.00 19.37 90 ASP A O 1
ATOM 663 N N . VAL A 1 83 ? 5.704 13.596 16.427 1.00 19.69 91 VAL A N 1
ATOM 664 C CA . VAL A 1 83 ? 5.849 14.759 15.565 1.00 19.37 91 VAL A CA 1
ATOM 665 C C . VAL A 1 83 ? 5.497 16.011 16.372 1.00 21.02 91 VAL A C 1
ATOM 666 O O . VAL A 1 83 ? 4.615 15.977 17.241 1.00 20.33 91 VAL A O 1
ATOM 670 N N . LEU A 1 84 ? 6.240 17.091 16.147 1.00 20.00 92 LEU A N 1
ATOM 671 C CA . LEU A 1 84 ? 5.965 18.343 16.841 1.00 20.60 92 LEU A CA 1
ATOM 672 C C . LEU A 1 84 ? 4.565 18.804 16.462 1.00 19.74 92 LEU A C 1
ATOM 673 O O . LEU A 1 84 ? 4.236 18.889 15.279 1.00 19.77 92 LEU A O 1
ATOM 678 N N . PRO A 1 85 ? 3.705 19.039 17.470 1.00 17.77 93 PRO A N 1
ATOM 679 C CA . PRO A 1 85 ? 2.321 19.478 17.289 1.00 18.93 93 PRO A CA 1
ATOM 680 C C . PRO A 1 85 ? 2.142 20.614 16.285 1.00 16.66 93 PRO A C 1
ATOM 681 O O . PRO A 1 85 ? 1.301 20.524 15.393 1.00 15.42 93 PRO A O 1
ATOM 685 N N . PHE A 1 86 ? 2.947 21.664 16.404 1.00 15.50 94 PHE A N 1
ATOM 686 C CA . PHE A 1 86 ? 2.806 22.784 15.485 1.00 16.87 94 PHE A CA 1
ATOM 687 C C . PHE A 1 86 ? 3.165 22.387 14.057 1.00 15.26 94 PHE A C 1
ATOM 688 O O . PHE A 1 86 ? 2.607 22.928 13.096 1.00 14.44 94 PHE A O 1
ATOM 696 N N . ALA A 1 87 ? 4.056 21.409 13.924 1.00 11.40 95 ALA A N 1
ATOM 697 C CA . ALA A 1 87 ? 4.469 20.952 12.606 1.00 10.66 95 ALA A CA 1
ATOM 698 C C . ALA A 1 87 ? 3.351 20.150 11.978 1.00 14.56 95 ALA A C 1
ATOM 699 O O . ALA A 1 87 ? 2.964 20.402 10.832 1.00 12.71 95 ALA A O 1
ATOM 701 N N . LEU A 1 88 ? 2.816 19.199 12.738 1.00 13.54 96 LEU A N 1
ATOM 702 C CA . LEU A 1 88 ? 1.741 18.356 12.238 1.00 16.04 96 LEU A CA 1
ATOM 703 C C . LEU A 1 88 ? 0.524 19.210 11.865 1.00 16.58 96 LEU A C 1
ATOM 704 O O . LEU A 1 88 ? -0.122 18.989 10.832 1.00 13.72 96 LEU A O 1
ATOM 709 N N . GLN A 1 89 ? 0.260 20.227 12.682 1.00 17.94 97 GLN A N 1
ATOM 710 C CA . GLN A 1 89 ? -0.868 21.124 12.457 1.00 16.15 97 GLN A CA 1
ATOM 711 C C . GLN A 1 89 ? -0.652 21.973 11.207 1.00 14.11 97 GLN A C 1
ATOM 712 O O . GLN A 1 89 ? -1.581 22.198 10.442 1.00 11.73 97 GLN A O 1
ATOM 718 N N . GLY A 1 90 ? 0.580 22.427 11.000 1.00 10.98 98 GLY A N 1
ATOM 719 C CA . GLY A 1 90 ? 0.890 23.237 9.838 1.00 7.96 98 GLY A CA 1
ATOM 720 C C . GLY A 1 90 ? 0.815 22.479 8.526 1.00 11.05 98 GLY A C 1
ATOM 721 O O . GLY A 1 90 ? 0.880 23.075 7.452 1.00 10.37 98 GLY A O 1
ATOM 722 N N . ALA A 1 91 ? 0.652 21.163 8.613 1.00 11.62 99 ALA A N 1
ATOM 723 C CA . ALA A 1 91 ? 0.568 20.305 7.435 1.00 12.42 99 ALA A CA 1
ATOM 724 C C . ALA A 1 91 ? -0.872 19.972 7.044 1.00 11.43 99 ALA A C 1
ATOM 725 O O . ALA A 1 91 ? -1.111 19.187 6.125 1.00 13.60 99 ALA A O 1
ATOM 727 N N . LYS A 1 92 ? -1.830 20.585 7.730 1.00 13.63 100 LYS A N 1
ATOM 728 C CA . LYS A 1 92 ? -3.245 20.342 7.456 1.00 14.76 100 LYS A CA 1
ATOM 729 C C . LYS A 1 92 ? -3.956 21.412 6.622 1.00 15.35 100 LYS A C 1
ATOM 730 O O . LYS A 1 92 ? -3.769 22.616 6.826 1.00 14.19 100 LYS A O 1
ATOM 736 N N . ARG A 1 93 ? -4.845 20.951 5.745 1.00 14.50 101 ARG A N 1
ATOM 737 C CA . ARG A 1 93 ? -5.650 21.824 4.894 1.00 14.00 101 ARG A CA 1
ATOM 738 C C . ARG A 1 93 ? -6.954 21.106 4.569 1.00 13.12 101 ARG A C 1
ATOM 739 O O . ARG A 1 93 ? -6.955 19.915 4.248 1.00 14.08 101 ARG A O 1
ATOM 747 N N . ASN A 1 94 ? -8.069 21.825 4.682 1.00 14.04 102 ASN A N 1
ATOM 748 C CA . ASN A 1 94 ? -9.388 21.248 4.401 1.00 15.94 102 ASN A CA 1
ATOM 749 C C . ASN A 1 94 ? -9.692 20.101 5.367 1.00 16.35 102 ASN A C 1
ATOM 750 O O . ASN A 1 94 ? -10.350 19.124 5.000 1.00 20.16 102 ASN A O 1
ATOM 755 N N . GLY A 1 95 ? -9.195 20.233 6.597 1.00 16.97 103 GLY A N 1
ATOM 756 C CA . GLY A 1 95 ? -9.395 19.221 7.618 1.00 16.61 103 GLY A CA 1
ATOM 757 C C . GLY A 1 95 ? -8.561 17.966 7.420 1.00 19.69 103 GLY A C 1
ATOM 758 O O . GLY A 1 95 ? -8.755 16.984 8.134 1.00 20.78 103 GLY A O 1
ATOM 759 N N . GLU A 1 96 ? -7.605 18.002 6.491 1.00 18.20 104 GLU A N 1
ATOM 760 C CA . GLU A 1 96 ? -6.770 16.836 6.213 1.00 20.24 104 GLU A CA 1
ATOM 761 C C . GLU A 1 96 ? -5.261 17.101 6.286 1.00 19.94 104 GLU A C 1
ATOM 762 O O . GLU A 1 96 ? -4.793 18.207 5.985 1.00 19.75 104 GLU A O 1
ATOM 768 N N . VAL A 1 97 ? -4.509 16.085 6.710 1.00 17.30 105 VAL A N 1
ATOM 769 C CA . VAL A 1 97 ? -3.050 16.178 6.764 1.00 14.26 105 VAL A CA 1
ATOM 770 C C . VAL A 1 97 ? -2.601 15.907 5.322 1.00 14.55 105 VAL A C 1
ATOM 771 O O . VAL A 1 97 ? -2.998 14.909 4.727 1.00 15.51 105 VAL A O 1
ATOM 775 N N . TYR A 1 98 ? -1.840 16.826 4.739 1.00 14.26 106 TYR A N 1
ATOM 776 C CA . TYR A 1 98 ? -1.395 16.658 3.359 1.00 15.17 106 TYR A CA 1
ATOM 777 C C . TYR A 1 98 ? 0.108 16.452 3.178 1.00 15.44 106 TYR A C 1
ATOM 778 O O . TYR A 1 98 ? 0.588 16.329 2.053 1.00 13.77 106 TYR A O 1
ATOM 787 N N . GLY A 1 99 ? 0.830 16.368 4.292 1.00 13.05 107 GLY A N 1
ATOM 788 C CA . GLY A 1 99 ? 2.262 16.186 4.238 1.00 13.25 107 GLY A CA 1
ATOM 789 C C . GLY A 1 99 ? 2.810 15.738 5.574 1.00 14.86 107 GLY A C 1
ATOM 790 O O . GLY A 1 99 ? 2.219 15.996 6.623 1.00 12.55 107 GLY A O 1
ATOM 791 N N . LEU A 1 100 ? 3.916 15.003 5.529 1.00 14.49 108 LEU A N 1
ATOM 792 C CA . LEU A 1 100 ? 4.550 14.526 6.742 1.00 12.62 108 LEU A CA 1
ATOM 793 C C . LEU A 1 100 ? 5.757 15.401 7.018 1.00 13.42 108 LEU A C 1
ATOM 794 O O . LEU A 1 100 ? 6.735 15.382 6.271 1.00 14.15 108 LEU A O 1
ATOM 799 N N . PRO A 1 101 ? 5.692 16.208 8.086 1.00 15.52 109 PRO A N 1
ATOM 800 C CA . PRO A 1 101 ? 6.773 17.109 8.484 1.00 16.02 109 PRO A CA 1
ATOM 801 C C . PRO A 1 101 ? 8.114 16.366 8.604 1.00 16.81 109 PRO A C 1
ATOM 802 O O . PRO A 1 101 ? 8.246 15.417 9.379 1.00 16.21 109 PRO A O 1
ATOM 806 N N . GLN A 1 102 ? 9.095 16.800 7.817 1.00 17.00 110 GLN A N 1
ATOM 807 C CA . GLN A 1 102 ? 10.414 16.174 7.813 1.00 15.63 110 GLN A CA 1
ATOM 808 C C . GLN A 1 102 ? 11.502 17.126 8.328 1.00 12.36 110 GLN A C 1
ATOM 809 O O . GLN A 1 102 ? 12.343 16.748 9.146 1.00 10.21 110 GLN A O 1
ATOM 815 N N . ILE A 1 103 ? 11.472 18.365 7.854 1.00 12.63 111 ILE A N 1
ATOM 816 C CA . ILE A 1 103 ? 12.457 19.361 8.264 1.00 11.93 111 ILE A CA 1
ATOM 817 C C . ILE A 1 103 ? 11.791 20.682 8.621 1.00 11.07 111 ILE A C 1
ATOM 818 O O . ILE A 1 103 ? 10.850 21.116 7.955 1.00 7.79 111 ILE A O 1
ATOM 823 N N . LEU A 1 104 ? 12.274 21.296 9.694 1.00 9.70 112 LEU A N 1
ATOM 824 C CA . LEU A 1 104 ? 11.781 22.598 10.125 1.00 14.70 112 LEU A CA 1
ATOM 825 C C . LEU A 1 104 ? 12.951 23.574 9.975 1.00 14.23 112 LEU A C 1
ATOM 826 O O . LEU A 1 104 ? 14.122 23.167 10.046 1.00 12.96 112 LEU A O 1
ATOM 831 N N . CYS A 1 105 ? 12.650 24.846 9.731 1.00 11.11 113 CYS A N 1
ATOM 832 C CA . CYS A 1 105 ? 13.716 25.815 9.558 1.00 11.03 113 CYS A CA 1
ATOM 833 C C . CYS A 1 105 ? 13.415 27.216 10.030 1.00 10.33 113 CYS A C 1
ATOM 834 O O . CYS A 1 105 ? 12.295 27.702 9.900 1.00 12.37 113 CYS A O 1
ATOM 837 N N . THR A 1 106 ? 14.450 27.883 10.532 1.00 12.35 114 THR A N 1
ATOM 838 C CA . THR A 1 106 ? 14.313 29.254 11.001 1.00 10.98 114 THR A CA 1
ATOM 839 C C . THR A 1 106 ? 15.651 29.951 11.094 1.00 11.33 114 THR A C 1
ATOM 840 O O . THR A 1 106 ? 16.673 29.312 11.327 1.00 13.96 114 THR A O 1
ATOM 844 N N . ASN A 1 107 ? 15.650 31.256 10.860 1.00 10.28 115 ASN A N 1
ATOM 845 C CA . ASN A 1 107 ? 16.871 32.020 10.994 1.00 10.43 115 ASN A CA 1
ATOM 846 C C . ASN A 1 107 ? 17.126 32.078 12.490 1.00 12.02 115 ASN A C 1
ATOM 847 O O . ASN A 1 107 ? 16.192 32.060 13.294 1.00 17.33 115 ASN A O 1
ATOM 852 N N . LEU A 1 108 ? 18.394 32.146 12.863 1.00 13.17 116 LEU A N 1
ATOM 853 C CA . LEU A 1 108 ? 18.782 32.247 14.258 1.00 12.67 116 LEU A CA 1
ATOM 854 C C . LEU A 1 108 ? 19.841 33.315 14.329 1.00 11.97 116 LEU A C 1
ATOM 855 O O . LEU A 1 108 ? 20.468 33.621 13.310 1.00 13.61 116 LEU A O 1
ATOM 860 N N . LEU A 1 109 ? 20.027 33.898 15.511 1.00 12.85 117 LEU A N 1
ATOM 861 C CA . LEU A 1 109 ? 21.068 34.903 15.699 1.00 13.83 117 LEU A CA 1
ATOM 862 C C . LEU A 1 109 ? 22.345 34.237 16.201 1.00 16.05 117 LEU A C 1
ATOM 863 O O . LEU A 1 109 ? 22.409 33.773 17.346 1.00 16.47 117 LEU A O 1
ATOM 868 N N . PHE A 1 110 ? 23.357 34.191 15.340 1.00 13.75 118 PHE A N 1
ATOM 869 C CA . PHE A 1 110 ? 24.633 33.601 15.707 1.00 15.19 118 PHE A CA 1
ATOM 870 C C . PHE A 1 110 ? 25.596 34.693 16.153 1.00 14.08 118 PHE A C 1
ATOM 871 O O . PHE A 1 110 ? 25.686 35.764 15.544 1.00 10.25 118 PHE A O 1
ATOM 879 N N . TYR A 1 111 ? 26.279 34.432 17.255 1.00 13.71 119 TYR A N 1
ATOM 880 C CA . TYR A 1 111 ? 27.264 35.371 17.755 1.00 15.54 119 TYR A CA 1
ATOM 881 C C . TYR A 1 111 ? 28.436 34.570 18.290 1.00 17.15 119 TYR A C 1
ATOM 882 O O . TYR A 1 111 ? 28.359 33.343 18.411 1.00 17.54 119 TYR A O 1
ATOM 891 N N . ARG A 1 112 ? 29.539 35.251 18.562 1.00 17.69 120 ARG A N 1
ATOM 892 C CA . ARG A 1 112 ? 30.713 34.563 19.056 1.00 18.23 120 ARG A CA 1
ATOM 893 C C . ARG A 1 112 ? 30.709 34.392 20.565 1.00 20.74 120 ARG A C 1
ATOM 894 O O . ARG A 1 112 ? 30.191 35.231 21.299 1.00 20.76 120 ARG A O 1
ATOM 902 N N . LYS A 1 113 ? 31.248 33.253 20.988 1.00 22.86 121 LYS A N 1
ATOM 903 C CA . LYS A 1 113 ? 31.357 32.827 22.376 1.00 26.92 121 LYS A CA 1
ATOM 904 C C . LYS A 1 113 ? 31.499 33.922 23.441 1.00 28.19 121 LYS A C 1
ATOM 905 O O . LYS A 1 113 ? 30.637 34.049 24.317 1.00 31.77 121 LYS A O 1
ATOM 911 N N . GLY A 1 114 ? 32.572 34.706 23.363 1.00 26.96 122 GLY A N 1
ATOM 912 C CA . GLY A 1 114 ? 32.804 35.749 24.351 1.00 26.70 122 GLY A CA 1
ATOM 913 C C . GLY A 1 114 ? 32.062 37.058 24.162 1.00 26.56 122 GLY A C 1
ATOM 914 O O . GLY A 1 114 ? 32.284 38.015 24.914 1.00 25.71 122 GLY A O 1
ATOM 915 N N . ASP A 1 115 ? 31.180 37.110 23.167 1.00 23.80 123 ASP A N 1
ATOM 916 C CA . ASP A 1 115 ? 30.415 38.320 22.885 1.00 23.59 123 ASP A CA 1
ATOM 917 C C . ASP A 1 115 ? 29.096 38.287 23.661 1.00 21.88 123 ASP A C 1
ATOM 918 O O . ASP A 1 115 ? 28.024 38.104 23.090 1.00 22.92 123 ASP A O 1
ATOM 923 N N . LEU A 1 116 ? 29.183 38.479 24.970 1.00 21.77 124 LEU A N 1
ATOM 924 C CA . LEU A 1 116 ? 28.014 38.455 25.838 1.00 22.15 124 LEU A CA 1
ATOM 925 C C . LEU A 1 116 ? 26.937 39.475 25.463 1.00 24.98 124 LEU A C 1
ATOM 926 O O . LEU A 1 116 ? 25.750 39.161 25.499 1.00 27.65 124 LEU A O 1
ATOM 931 N N . LYS A 1 117 ? 27.355 40.675 25.063 1.00 24.84 125 LYS A N 1
ATOM 932 C CA . LYS A 1 117 ? 26.414 41.737 24.689 1.00 24.81 125 LYS A CA 1
ATOM 933 C C . LYS A 1 117 ? 25.420 41.369 23.588 1.00 26.37 125 LYS A C 1
ATOM 934 O O . LYS A 1 117 ? 24.267 41.810 23.622 1.00 25.87 125 LYS A O 1
ATOM 940 N N . ILE A 1 118 ? 25.873 40.597 22.599 1.00 26.08 126 ILE A N 1
ATOM 941 C CA . ILE A 1 118 ? 25.008 40.165 21.503 1.00 22.83 126 ILE A CA 1
ATOM 942 C C . ILE A 1 118 ? 24.132 39.019 22.003 1.00 22.85 126 ILE A C 1
ATOM 943 O O . ILE A 1 118 ? 23.068 38.743 21.443 1.00 20.78 126 ILE A O 1
ATOM 948 N N . GLY A 1 119 ? 24.572 38.387 23.091 1.00 24.94 127 GLY A N 1
ATOM 949 C CA . GLY A 1 119 ? 23.830 37.285 23.683 1.00 26.38 127 GLY A CA 1
ATOM 950 C C . GLY A 1 119 ? 22.524 37.723 24.315 1.00 25.94 127 GLY A C 1
ATOM 951 O O . GLY A 1 119 ? 21.600 36.926 24.466 1.00 22.33 127 GLY A O 1
ATOM 952 N N . GLN A 1 120 ? 22.442 38.998 24.681 1.00 28.28 128 GLN A N 1
ATOM 953 C CA . GLN A 1 120 ? 21.235 39.536 25.300 1.00 29.31 128 GLN A CA 1
ATOM 954 C C . GLN A 1 120 ? 20.250 40.141 24.303 1.00 23.77 128 GLN A C 1
ATOM 955 O O . GLN A 1 120 ? 19.168 40.576 24.687 1.00 24.53 128 GLN A O 1
ATOM 961 N N . VAL A 1 121 ? 20.637 40.160 23.028 1.00 22.75 129 VAL A N 1
ATOM 962 C CA . VAL A 1 121 ? 19.817 40.698 21.943 1.00 19.06 129 VAL A CA 1
ATOM 963 C C . VAL A 1 121 ? 18.664 39.755 21.616 1.00 20.29 129 VAL A C 1
ATOM 964 O O . VAL A 1 121 ? 18.881 38.584 21.299 1.00 20.17 129 VAL A O 1
ATOM 968 N N . ASP A 1 122 ? 17.440 40.277 21.684 1.00 20.64 130 ASP A N 1
ATOM 969 C CA . ASP A 1 122 ? 16.244 39.483 21.410 1.00 20.25 130 ASP A CA 1
ATOM 970 C C . ASP A 1 122 ? 15.539 39.834 20.107 1.00 19.58 130 ASP A C 1
ATOM 971 O O . ASP A 1 122 ? 14.755 39.033 19.597 1.00 20.86 130 ASP A O 1
ATOM 976 N N . ASN A 1 123 ? 15.773 41.044 19.599 1.00 20.07 131 ASN A N 1
ATOM 977 C CA . ASN A 1 123 ? 15.163 41.477 18.341 1.00 16.31 131 ASN A CA 1
ATOM 978 C C . ASN A 1 123 ? 16.149 42.267 17.494 1.00 1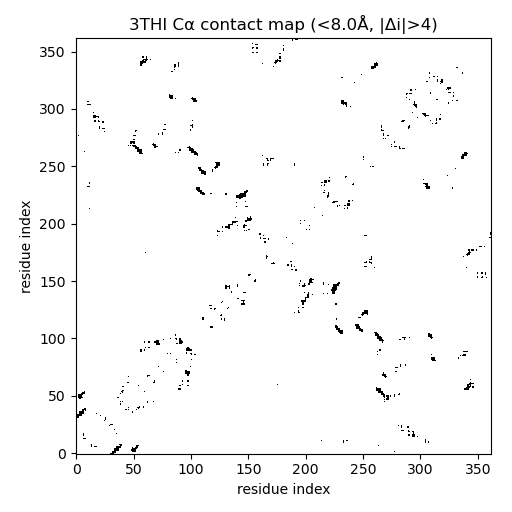7.16 131 ASN A C 1
ATOM 979 O O . ASN A 1 123 ? 17.247 42.598 17.963 1.00 13.52 131 ASN A O 1
ATOM 984 N N . ILE A 1 124 ? 15.759 42.566 16.252 1.00 14.74 132 ILE A N 1
ATOM 985 C CA . ILE A 1 124 ? 16.635 43.282 15.318 1.00 15.59 132 ILE A CA 1
ATOM 986 C C . ILE A 1 124 ? 16.966 44.730 15.699 1.00 16.90 132 ILE A C 1
ATOM 987 O O . ILE A 1 124 ? 18.045 45.225 15.372 1.00 15.34 132 ILE A O 1
ATOM 992 N N . TYR A 1 125 ? 16.050 45.394 16.402 1.00 18.44 133 TYR A N 1
ATOM 993 C CA . TYR A 1 125 ? 16.273 46.768 16.839 1.00 21.19 133 TYR A CA 1
ATOM 994 C C . TYR A 1 125 ? 17.284 46.797 17.977 1.00 20.29 133 TYR A C 1
ATOM 995 O O . TYR A 1 125 ? 18.083 47.724 18.083 1.00 24.18 133 TYR A O 1
ATOM 1004 N N . GLU A 1 126 ? 17.265 45.771 18.816 1.00 20.35 134 GLU A N 1
ATOM 1005 C CA . GLU A 1 126 ? 18.234 45.668 19.904 1.00 22.76 134 GLU A CA 1
ATOM 1006 C C . GLU A 1 126 ? 19.583 45.302 19.276 1.00 23.51 134 GLU A C 1
ATOM 1007 O O . GLU A 1 126 ? 20.640 45.701 19.773 1.00 24.66 134 GLU A O 1
ATOM 1013 N N . LEU A 1 127 ? 19.533 44.565 18.163 1.00 20.83 135 LEU A N 1
ATOM 1014 C CA . LEU A 1 127 ? 20.738 44.162 17.441 1.00 21.44 135 LEU A CA 1
ATOM 1015 C C . LEU A 1 127 ? 21.383 45.413 16.844 1.00 19.91 135 LEU A C 1
ATOM 1016 O O . LEU A 1 127 ? 22.597 45.573 16.891 1.00 18.80 135 LEU A O 1
ATOM 1021 N N . TYR A 1 128 ? 20.557 46.291 16.280 1.00 19.40 136 TYR A N 1
ATOM 1022 C CA . TYR A 1 128 ? 21.044 47.528 15.683 1.00 21.53 136 TYR A CA 1
ATOM 1023 C C . TYR A 1 128 ? 21.747 48.435 16.696 1.00 22.51 136 TYR A C 1
ATOM 1024 O O . TYR A 1 128 ? 22.743 49.084 16.365 1.00 22.32 136 TYR A O 1
ATOM 1033 N N . LYS A 1 129 ? 21.219 48.504 17.916 1.00 22.17 137 LYS A N 1
ATOM 1034 C CA . LYS A 1 129 ? 21.825 49.333 18.956 1.00 26.21 137 LYS A CA 1
ATOM 1035 C C . LYS A 1 129 ? 23.221 48.831 19.335 1.00 25.29 137 LYS A C 1
ATOM 1036 O O . LYS A 1 129 ? 24.025 49.584 19.871 1.00 27.88 137 LYS A O 1
ATOM 1042 N N . LYS A 1 130 ? 23.497 47.565 19.028 1.00 25.68 138 LYS A N 1
ATOM 1043 C CA . LYS A 1 130 ? 24.774 46.930 19.336 1.00 26.79 138 LYS A CA 1
ATOM 1044 C C . LYS A 1 130 ? 25.775 46.966 18.199 1.00 24.28 138 LYS A C 1
ATOM 1045 O O . LYS A 1 130 ? 26.936 47.300 18.403 1.00 24.05 138 LYS A O 1
ATOM 1051 N N . ILE A 1 131 ? 25.338 46.593 17.003 1.00 24.08 139 ILE A N 1
ATOM 1052 C CA . ILE A 1 131 ? 26.237 46.590 15.857 1.00 22.56 139 ILE A CA 1
ATOM 1053 C C . ILE A 1 131 ? 26.118 47.810 14.941 1.00 21.17 139 ILE A C 1
ATOM 1054 O O . ILE A 1 131 ? 27.064 48.136 14.218 1.00 21.42 139 ILE A O 1
ATOM 1059 N N . GLY A 1 132 ? 24.966 48.477 14.955 1.00 18.30 140 GLY A N 1
ATOM 1060 C CA . GLY A 1 132 ? 24.788 49.650 14.116 1.00 16.78 140 GLY A CA 1
ATOM 1061 C C . GLY A 1 132 ? 24.747 49.408 12.621 1.00 18.37 140 GLY A C 1
ATOM 1062 O O . GLY A 1 132 ? 24.541 48.291 12.166 1.00 15.85 140 GLY A O 1
ATOM 1063 N N . THR A 1 133 ? 24.935 50.471 11.854 1.00 17.15 141 THR A N 1
ATOM 1064 C CA . THR A 1 133 ? 24.916 50.402 10.400 1.00 19.16 141 THR A CA 1
ATOM 1065 C C . THR A 1 133 ? 26.234 49.905 9.834 1.00 21.93 141 THR A C 1
ATOM 1066 O O . THR A 1 133 ? 27.300 50.219 10.364 1.00 22.58 141 THR A O 1
ATOM 1070 N N . SER A 1 134 ? 26.156 49.110 8.774 1.00 21.71 142 SER A N 1
ATOM 1071 C CA . SER A 1 134 ? 27.364 48.641 8.115 1.00 21.22 142 SER A CA 1
ATOM 1072 C C . SER A 1 134 ? 28.000 49.909 7.546 1.00 23.11 142 SER A C 1
ATOM 1073 O O . SER A 1 134 ? 27.297 50.854 7.187 1.00 23.69 142 SER A O 1
ATOM 1076 N N . HIS A 1 135 ? 29.321 49.947 7.485 1.00 24.19 143 HIS A N 1
ATOM 1077 C CA . HIS A 1 135 ? 29.997 51.110 6.938 1.00 24.45 143 HIS A CA 1
ATOM 1078 C C . HIS A 1 135 ? 30.890 50.674 5.796 1.00 23.47 143 HIS A C 1
ATOM 1079 O O . HIS A 1 135 ? 31.858 51.353 5.459 1.00 25.07 143 HIS A O 1
ATOM 1086 N N . SER A 1 136 ? 30.562 49.529 5.205 1.00 19.46 144 SER A N 1
ATOM 1087 C CA . SER A 1 136 ? 31.339 49.000 4.094 1.00 16.87 144 SER A CA 1
ATOM 1088 C C . SER A 1 136 ? 30.502 48.078 3.237 1.00 15.21 144 SER A C 1
ATOM 1089 O O . SER A 1 136 ? 29.697 47.305 3.749 1.00 19.24 144 SER A O 1
ATOM 1092 N N . GLU A 1 137 ? 30.712 48.147 1.932 1.00 14.51 145 GLU A N 1
ATOM 1093 C CA . GLU A 1 137 ? 29.971 47.313 0.998 1.00 13.56 145 GLU A CA 1
ATOM 1094 C C . GLU A 1 137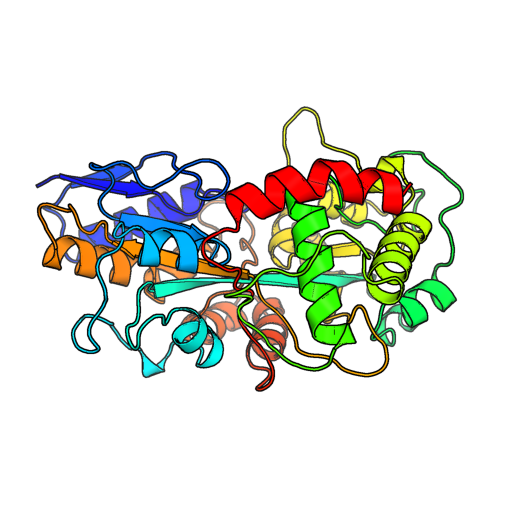 ? 30.758 46.086 0.567 1.00 12.33 145 GLU A C 1
ATOM 1095 O O . GLU A 1 137 ? 30.277 45.283 -0.219 1.00 12.36 145 GLU A O 1
ATOM 1101 N N . GLN A 1 138 ? 31.963 45.939 1.107 1.00 13.68 146 GLN A N 1
ATOM 1102 C CA . GLN A 1 138 ? 32.842 44.830 0.771 1.00 10.59 146 GLN A CA 1
ATOM 1103 C C . GLN A 1 138 ? 32.235 43.480 1.136 1.00 13.33 146 GLN A C 1
ATOM 1104 O O . GLN A 1 138 ? 31.492 43.364 2.111 1.00 12.02 146 GLN A O 1
ATOM 1110 N N . ILE A 1 139 ? 32.556 42.466 0.341 1.00 12.07 147 ILE A N 1
ATOM 1111 C CA . ILE A 1 139 ? 32.056 41.114 0.558 1.00 11.58 147 ILE A CA 1
ATOM 1112 C C . ILE A 1 139 ? 33.256 40.192 0.837 1.00 11.84 147 ILE A C 1
ATOM 1113 O O . ILE A 1 139 ? 34.061 39.921 -0.053 1.00 13.65 147 ILE A O 1
ATOM 1118 N N . PRO A 1 140 ? 33.342 39.626 2.050 1.00 12.50 148 PRO A N 1
ATOM 1119 C CA . PRO A 1 140 ? 32.418 39.760 3.178 1.00 12.97 148 PRO A CA 1
ATOM 1120 C C . PRO A 1 140 ? 32.735 40.965 4.056 1.00 11.04 148 PRO A C 1
ATOM 1121 O O . PRO A 1 140 ? 33.698 41.678 3.806 1.00 11.36 148 PRO A O 1
ATOM 1125 N N . PRO A 1 141 ? 31.891 41.229 5.071 1.00 13.22 149 PRO A N 1
ATOM 1126 C CA . PRO A 1 141 ? 32.090 42.348 5.995 1.00 12.77 149 PRO A CA 1
ATOM 1127 C C . PRO A 1 141 ? 33.451 42.242 6.677 1.00 13.05 149 PRO A C 1
ATOM 1128 O O . PRO A 1 141 ? 34.070 41.172 6.688 1.00 14.56 149 PRO A O 1
ATOM 1132 N N . PRO A 1 142 ? 33.955 43.357 7.226 1.00 13.71 150 PRO A N 1
ATOM 1133 C CA . PRO A 1 142 ? 35.251 43.280 7.892 1.00 15.13 150 PRO A CA 1
ATOM 1134 C C . PRO A 1 142 ? 35.137 42.377 9.110 1.00 17.64 150 PRO A C 1
ATOM 1135 O O . PRO A 1 142 ? 34.038 42.116 9.615 1.00 17.00 150 PRO A O 1
ATOM 1139 N N . GLN A 1 143 ? 36.286 41.912 9.575 1.00 17.16 151 GLN A N 1
ATOM 1140 C CA . GLN A 1 143 ? 36.374 41.059 10.744 1.00 19.53 151 GLN A CA 1
ATOM 1141 C C . GLN A 1 143 ? 35.622 41.675 11.928 1.00 18.84 151 GLN A C 1
ATOM 1142 O O . GLN A 1 143 ? 35.770 42.863 12.212 1.00 19.26 151 GLN A O 1
ATOM 1148 N N . ASN A 1 144 ? 34.781 40.869 12.575 1.00 18.24 152 ASN A N 1
ATOM 1149 C CA . ASN A 1 144 ? 33.997 41.296 13.738 1.00 18.09 152 ASN A CA 1
ATOM 1150 C C . ASN A 1 144 ? 33.201 42.610 13.577 1.00 17.83 152 ASN A C 1
ATOM 1151 O O . ASN A 1 144 ? 32.971 43.334 14.542 1.00 17.59 152 ASN A O 1
ATOM 1156 N N . LYS A 1 145 ? 32.763 42.905 12.358 1.00 19.32 153 LYS A N 1
ATOM 1157 C CA . LYS A 1 145 ? 32.000 44.123 12.101 1.00 17.16 153 LYS A CA 1
ATOM 1158 C C . LYS A 1 145 ? 30.754 43.875 11.270 1.00 15.09 153 LYS A C 1
ATOM 1159 O O . LYS A 1 145 ? 30.818 43.292 10.190 1.00 15.44 153 LYS A O 1
ATOM 1165 N N . GLY A 1 146 ? 29.613 44.288 11.804 1.00 14.66 154 GLY A N 1
ATOM 1166 C CA . GLY A 1 146 ? 28.367 44.153 11.084 1.00 14.43 154 GLY A CA 1
ATOM 1167 C C . GLY A 1 146 ? 27.624 42.841 11.148 1.00 15.90 154 GLY A C 1
ATOM 1168 O O . GLY A 1 146 ? 27.995 41.905 11.867 1.00 15.68 154 GLY A O 1
ATOM 1169 N N . LEU A 1 147 ? 26.541 42.807 10.379 1.00 16.53 155 LEU A N 1
ATOM 1170 C CA . LEU A 1 147 ? 25.667 41.656 10.274 1.00 13.91 155 LEU A CA 1
ATOM 1171 C C . LEU A 1 147 ? 25.862 40.883 8.986 1.00 15.72 155 LEU A C 1
ATOM 1172 O O . LEU A 1 147 ? 25.985 41.466 7.911 1.00 17.96 155 LEU A O 1
ATOM 1177 N N . LEU A 1 148 ? 25.894 39.562 9.108 1.00 14.85 156 LEU A N 1
ATOM 1178 C CA . LEU A 1 148 ? 25.984 38.689 7.949 1.00 16.33 156 LEU A CA 1
ATOM 1179 C C . LEU A 1 148 ? 24.592 38.087 7.824 1.00 14.40 156 LEU A C 1
ATOM 1180 O O . LEU A 1 148 ? 24.076 37.511 8.779 1.00 14.71 156 LEU A O 1
ATOM 1185 N N . ILE A 1 149 ? 23.951 38.307 6.682 1.00 13.17 157 ILE A N 1
ATOM 1186 C CA . ILE A 1 149 ? 22.631 37.752 6.447 1.00 11.55 157 ILE A CA 1
ATOM 1187 C C . ILE A 1 149 ? 22.330 37.640 4.962 1.00 12.12 157 ILE A C 1
ATOM 1188 O O . ILE A 1 149 ? 22.650 38.523 4.172 1.00 9.61 157 ILE A O 1
ATOM 1193 N N . ASN A 1 150 ? 21.755 36.507 4.590 1.00 13.23 158 ASN A N 1
ATOM 1194 C CA . ASN A 1 150 ? 21.381 36.248 3.217 1.00 14.17 158 ASN A CA 1
ATOM 1195 C C . ASN A 1 150 ? 19.987 36.820 2.953 1.00 14.96 158 ASN A C 1
ATOM 1196 O O . ASN A 1 150 ? 18.985 36.364 3.517 1.00 17.19 158 ASN A O 1
ATOM 1201 N N . MET A 1 151 ? 19.940 37.857 2.131 1.00 12.39 159 MET A N 1
ATOM 1202 C CA . MET A 1 151 ? 18.678 38.478 1.771 1.00 11.74 159 MET A CA 1
ATOM 1203 C C . MET A 1 151 ? 18.601 38.575 0.255 1.00 10.52 159 MET A C 1
ATOM 1204 O O . MET A 1 151 ? 17.855 39.374 -0.281 1.00 13.62 159 MET A O 1
ATOM 1209 N N . ALA A 1 152 ? 19.417 37.770 -0.419 1.00 11.59 160 ALA A N 1
ATOM 1210 C CA . ALA A 1 152 ? 19.467 37.714 -1.876 1.00 14.50 160 ALA A CA 1
ATOM 1211 C C . ALA A 1 152 ? 18.291 36.868 -2.371 1.00 18.74 160 ALA A C 1
ATOM 1212 O O . ALA A 1 152 ? 17.860 35.934 -1.698 1.00 19.91 160 ALA A O 1
ATOM 1214 N N . GLY A 1 153 ? 17.792 37.159 -3.564 1.00 22.92 161 GLY A N 1
ATOM 1215 C CA . GLY A 1 153 ? 16.668 36.380 -4.066 1.00 22.76 161 GLY A CA 1
ATOM 1216 C C . GLY A 1 153 ? 15.349 37.028 -3.684 1.00 21.38 161 GLY A C 1
ATOM 1217 O O . GLY A 1 153 ? 15.159 37.418 -2.520 1.00 18.85 161 GLY A O 1
ATOM 1218 N N . GLY A 1 154 ? 14.453 37.149 -4.669 1.00 18.05 162 GLY A N 1
ATOM 1219 C CA . GLY A 1 154 ? 13.154 37.777 -4.462 1.00 15.80 162 GLY A CA 1
ATOM 1220 C C . GLY A 1 154 ? 12.206 37.037 -3.536 1.00 12.48 162 GLY A C 1
ATOM 1221 O O . GLY A 1 154 ? 11.538 37.658 -2.716 1.00 10.50 162 GLY A O 1
ATOM 1222 N N . THR A 1 155 ? 12.187 35.713 -3.631 1.00 12.23 163 THR A N 1
ATOM 1223 C CA . THR A 1 155 ? 11.303 34.909 -2.799 1.00 14.74 163 THR A CA 1
ATOM 1224 C C . THR A 1 155 ? 11.735 34.943 -1.338 1.00 13.08 163 THR A C 1
ATOM 1225 O O . THR A 1 155 ? 10.889 34.915 -0.440 1.00 13.51 163 THR A O 1
ATOM 1229 N N . THR A 1 156 ? 13.044 35.022 -1.099 1.00 14.03 164 THR A N 1
ATOM 1230 C CA . THR A 1 156 ? 13.565 35.092 0.272 1.00 12.71 164 THR A CA 1
ATOM 1231 C C . THR A 1 156 ? 13.056 36.384 0.918 1.00 12.04 164 THR A C 1
ATOM 1232 O O . THR A 1 156 ? 12.499 36.367 2.018 1.00 11.50 164 THR A O 1
ATOM 1236 N N . LYS A 1 157 ? 13.249 37.495 0.211 1.00 10.05 165 LYS A N 1
ATOM 1237 C CA . LYS A 1 157 ? 12.804 38.796 0.678 1.00 12.19 165 LYS A CA 1
ATOM 1238 C C . LYS A 1 157 ? 11.286 38.789 0.884 1.00 12.55 165 LYS A C 1
ATOM 1239 O O . LYS A 1 157 ? 10.796 39.250 1.916 1.00 12.88 165 LYS A O 1
ATOM 1245 N N . ALA A 1 158 ? 10.552 38.261 -0.100 1.00 13.29 166 ALA A N 1
ATOM 1246 C CA . ALA A 1 158 ? 9.090 38.178 -0.033 1.00 10.03 166 ALA A CA 1
ATOM 1247 C C . ALA A 1 158 ? 8.670 37.361 1.178 1.00 10.11 166 ALA A C 1
ATOM 1248 O O . ALA A 1 158 ? 7.713 37.701 1.872 1.00 11.58 166 ALA A O 1
ATOM 1250 N N . SER A 1 159 ? 9.413 36.294 1.441 1.00 13.97 167 SER A N 1
ATOM 1251 C CA . SER A 1 159 ? 9.146 35.434 2.587 1.00 15.31 167 SER A CA 1
ATOM 1252 C C . SER A 1 159 ? 9.427 36.141 3.898 1.00 12.75 167 SER A C 1
ATOM 1253 O O . SER A 1 159 ? 8.669 36.000 4.849 1.00 16.31 167 SER A O 1
ATOM 1256 N N . MET A 1 160 ? 10.526 36.882 3.957 1.00 10.40 168 MET A N 1
ATOM 1257 C CA . MET A 1 160 ? 10.865 37.603 5.174 1.00 12.94 168 MET A CA 1
ATOM 1258 C C . MET A 1 160 ? 9.803 38.663 5.438 1.00 14.41 168 MET A C 1
ATOM 1259 O O . MET A 1 160 ? 9.375 38.862 6.577 1.00 13.18 168 MET A O 1
ATOM 1264 N N . TYR A 1 161 ? 9.336 39.291 4.361 1.00 14.15 169 TYR A N 1
ATOM 1265 C CA . TYR A 1 161 ? 8.293 40.308 4.442 1.00 16.66 169 TYR A CA 1
ATOM 1266 C C . TYR A 1 161 ? 7.022 39.736 5.103 1.00 15.14 169 TYR A C 1
ATOM 1267 O O . TYR A 1 161 ? 6.485 40.302 6.064 1.00 17.01 169 TYR A O 1
ATOM 1276 N N . LEU A 1 162 ? 6.555 38.607 4.577 1.00 18.30 170 LEU A N 1
ATOM 1277 C CA . LEU A 1 162 ? 5.343 37.954 5.063 1.00 12.84 170 LEU A CA 1
ATOM 1278 C C . LEU A 1 162 ? 5.451 37.432 6.483 1.00 14.38 170 LEU A C 1
ATOM 1279 O O . LEU A 1 162 ? 4.475 37.443 7.225 1.00 10.26 170 LEU A O 1
ATOM 1284 N N . GLU A 1 163 ? 6.636 36.966 6.857 1.00 14.67 171 GLU A N 1
ATOM 1285 C CA . GLU A 1 163 ? 6.849 36.480 8.211 1.00 16.26 171 GLU A CA 1
ATOM 1286 C C . GLU A 1 163 ? 6.827 37.672 9.161 1.00 17.07 171 GLU A C 1
ATOM 1287 O O . GLU A 1 163 ? 6.171 37.634 10.207 1.00 14.89 171 GLU A O 1
ATOM 1293 N N . ALA A 1 164 ? 7.552 38.724 8.786 1.00 14.01 172 ALA A N 1
ATOM 1294 C CA . ALA A 1 164 ? 7.615 39.938 9.585 1.00 15.07 172 ALA A CA 1
ATOM 1295 C C . ALA A 1 164 ? 6.221 40.514 9.781 1.00 14.87 172 ALA A C 1
ATOM 1296 O O . ALA A 1 164 ? 5.877 40.946 10.877 1.00 17.88 172 ALA A O 1
ATOM 1298 N N . LEU A 1 165 ? 5.413 40.488 8.724 1.00 15.01 173 LEU A N 1
ATOM 1299 C CA . LEU A 1 165 ? 4.058 41.029 8.783 1.00 16.79 173 LEU A CA 1
ATOM 1300 C C . LEU A 1 165 ? 3.224 40.331 9.848 1.00 17.58 173 LEU A C 1
ATOM 1301 O O . LEU A 1 165 ? 2.403 40.964 10.510 1.00 23.01 173 LEU A O 1
ATOM 1306 N N . ILE A 1 166 ? 3.436 39.028 10.017 1.00 16.46 174 ILE A N 1
ATOM 1307 C CA . ILE A 1 166 ? 2.696 38.278 11.023 1.00 16.91 174 ILE A CA 1
ATOM 1308 C C . ILE A 1 166 ? 3.047 38.798 12.419 1.00 19.03 174 ILE A C 1
ATOM 1309 O O . ILE A 1 166 ? 2.157 39.105 13.209 1.00 16.44 174 ILE A O 1
ATOM 1314 N N . ASP A 1 167 ? 4.339 38.971 12.687 1.00 18.49 175 ASP A N 1
ATOM 1315 C CA . ASP A 1 167 ? 4.780 39.444 13.991 1.00 24.70 175 ASP A CA 1
ATOM 1316 C C . ASP A 1 167 ? 4.332 40.871 14.243 1.00 24.96 175 ASP A C 1
ATOM 1317 O O . ASP A 1 167 ? 4.078 41.256 15.386 1.00 30.16 175 ASP A O 1
ATOM 1322 N N . VAL A 1 168 ? 4.211 41.639 13.164 1.00 26.12 176 VAL A N 1
ATOM 1323 C CA . VAL A 1 168 ? 3.782 43.033 13.230 1.00 22.83 176 VAL A CA 1
ATOM 1324 C C . VAL A 1 168 ? 2.306 43.124 13.590 1.00 23.36 176 VAL A C 1
ATOM 1325 O O . VAL A 1 168 ? 1.922 43.947 14.406 1.00 22.62 176 VAL A O 1
ATOM 1329 N N . THR A 1 169 ? 1.490 42.256 12.996 1.00 26.28 177 THR A N 1
ATOM 1330 C CA . THR A 1 169 ? 0.052 42.241 13.271 1.00 29.71 177 THR A CA 1
ATOM 1331 C C . THR A 1 169 ? -0.258 41.503 14.568 1.00 29.86 177 THR A C 1
ATOM 1332 O O . THR A 1 169 ? -1.316 41.698 15.169 1.00 29.93 177 THR A O 1
ATOM 1336 N N . GLY A 1 170 ? 0.668 40.647 14.990 1.00 29.72 178 GLY A N 1
ATOM 1337 C CA . GLY A 1 170 ? 0.477 39.884 16.209 1.00 28.52 178 GLY A CA 1
ATOM 1338 C C . GLY A 1 170 ? -0.465 38.703 16.051 1.00 25.89 178 GLY A C 1
ATOM 1339 O O . GLY A 1 170 ? -0.757 37.999 17.014 1.00 28.88 178 GLY A O 1
ATOM 1340 N N . GLN A 1 171 ? -0.936 38.475 14.834 1.00 24.47 179 GLN A N 1
ATOM 1341 C CA . GLN A 1 171 ? -1.847 37.377 14.588 1.00 26.00 179 GLN A CA 1
ATOM 1342 C C . GLN A 1 171 ? -1.321 36.405 13.545 1.00 22.06 179 GLN A C 1
ATOM 1343 O O . GLN A 1 171 ? -0.933 36.817 12.448 1.00 21.89 179 GLN A O 1
ATOM 1349 N N . TYR A 1 172 ? -1.278 35.119 13.894 1.00 17.50 180 TYR A N 1
ATOM 1350 C CA . TYR A 1 172 ? -0.816 34.122 12.938 1.00 14.89 180 TYR A CA 1
ATOM 1351 C C . TYR A 1 172 ? -1.863 33.987 11.861 1.00 13.28 180 TYR A C 1
ATOM 1352 O O . TYR A 1 172 ? -3.056 34.150 12.120 1.00 16.54 180 TYR A O 1
ATOM 1361 N N . THR A 1 173 ? -1.396 33.756 10.643 1.00 13.59 181 THR A N 1
ATOM 1362 C CA . THR A 1 173 ? -2.267 33.548 9.498 1.00 14.07 181 THR A CA 1
ATOM 1363 C C . THR A 1 173 ? -1.566 32.628 8.507 1.00 16.42 181 THR A C 1
ATOM 1364 O O . THR A 1 173 ? -0.336 32.617 8.427 1.00 18.24 181 THR A O 1
ATOM 1368 N N . GLU A 1 174 ? -2.341 31.802 7.814 1.00 13.00 182 GLU A N 1
ATOM 1369 C CA . GLU A 1 174 ? -1.775 30.921 6.807 1.00 11.27 182 GLU A CA 1
ATOM 1370 C C . GLU A 1 174 ? -1.798 31.632 5.463 1.00 10.93 182 GLU A C 1
ATOM 1371 O O . GLU A 1 174 ? -1.470 31.046 4.430 1.00 12.22 182 GLU A O 1
ATOM 1377 N N . TYR A 1 175 ? -2.204 32.899 5.492 1.00 10.76 183 TYR A N 1
ATOM 1378 C CA . TYR A 1 175 ? -2.289 33.733 4.306 1.00 9.20 183 TYR A CA 1
ATOM 1379 C C . TYR A 1 175 ? -3.099 33.137 3.167 1.00 11.39 183 TYR A C 1
ATOM 1380 O O . TYR A 1 175 ? -2.662 33.199 2.015 1.00 11.79 183 TYR A O 1
ATOM 1389 N N . ASP A 1 176 ? -4.256 32.539 3.483 1.00 13.12 184 ASP A N 1
ATOM 1390 C CA . ASP A 1 176 ? -5.144 31.969 2.459 1.00 16.12 184 ASP A CA 1
ATOM 1391 C C . ASP A 1 176 ? -5.348 33.088 1.466 1.00 16.39 184 ASP A C 1
ATOM 1392 O O . ASP A 1 176 ? -5.358 32.887 0.248 1.00 16.85 184 ASP A O 1
ATOM 1397 N N . LEU A 1 177 ? -5.484 34.282 2.027 1.00 17.99 185 LEU A N 1
ATOM 1398 C CA . LEU A 1 177 ? -5.610 35.496 1.255 1.00 19.52 185 LEU A CA 1
ATOM 1399 C C . LEU A 1 177 ? -4.272 36.192 1.505 1.00 16.39 185 LEU A C 1
ATOM 1400 O O . LEU A 1 177 ? -3.889 36.420 2.655 1.00 16.03 185 LEU A O 1
ATOM 1405 N N . LEU A 1 178 ? -3.501 36.404 0.446 1.00 14.67 186 LEU A N 1
ATOM 1406 C CA . LEU A 1 178 ? -2.219 37.087 0.582 1.00 14.40 186 LEU A CA 1
ATOM 1407 C C . LEU A 1 178 ? -2.442 38.603 0.643 1.00 15.37 186 LEU A C 1
ATOM 1408 O O . LEU A 1 178 ? -3.363 39.127 0.019 1.00 12.96 186 LEU A O 1
ATOM 1413 N N . PRO A 1 179 ? -1.596 39.326 1.400 1.00 17.34 187 PRO A N 1
ATOM 1414 C CA . PRO A 1 179 ? -1.720 40.780 1.553 1.00 19.30 187 PRO A CA 1
ATOM 1415 C C . PRO A 1 179 ? -1.437 41.636 0.324 1.00 21.04 187 PRO A C 1
ATOM 1416 O O . PRO A 1 179 ? -0.756 41.204 -0.618 1.00 17.01 187 PRO A O 1
ATOM 1420 N N . PRO A 1 180 ? -2.005 42.852 0.297 1.00 23.11 188 PRO A N 1
ATOM 1421 C CA . PRO A 1 180 ? -1.793 43.754 -0.835 1.00 23.67 188 PRO A CA 1
ATOM 1422 C C . PRO A 1 180 ? -0.325 44.172 -0.892 1.00 23.54 188 PRO A C 1
ATOM 1423 O O . PRO A 1 180 ? 0.360 44.217 0.139 1.00 21.89 188 PRO A O 1
ATOM 1427 N N . LEU A 1 181 ? 0.173 44.373 -2.106 1.00 21.72 189 LEU A N 1
ATOM 1428 C CA . LEU A 1 181 ? 1.553 44.805 -2.312 1.00 23.63 189 LEU A CA 1
ATOM 1429 C C . LEU A 1 181 ? 1.580 46.334 -2.387 1.00 24.42 189 LEU A C 1
ATOM 1430 O O . LEU A 1 181 ? 2.615 46.943 -2.693 1.00 26.77 189 LEU A O 1
ATOM 1435 N N . ASP A 1 182 ? 0.423 46.934 -2.112 1.00 24.63 190 ASP A N 1
ATOM 1436 C CA . ASP A 1 182 ? 0.235 48.379 -2.140 1.00 27.03 190 ASP A CA 1
ATOM 1437 C C . ASP A 1 182 ? -1.054 48.662 -1.374 1.00 28.18 190 ASP A C 1
ATOM 1438 O O . ASP A 1 182 ? -2.147 48.321 -1.834 1.00 30.28 190 ASP A O 1
ATOM 1443 N N . PRO A 1 183 ? -0.945 49.326 -0.212 1.00 28.13 191 PRO A N 1
ATOM 1444 C CA . PRO A 1 183 ? 0.300 49.812 0.390 1.00 28.07 191 PRO A CA 1
ATOM 1445 C C . PRO A 1 183 ? 1.096 48.730 1.123 1.00 26.49 191 PRO A C 1
ATOM 1446 O O . PRO A 1 183 ? 0.525 47.822 1.732 1.00 28.99 191 PRO A O 1
ATOM 1450 N N . LEU A 1 184 ? 2.419 48.817 1.049 1.00 23.82 192 LEU A N 1
ATOM 1451 C CA . LEU A 1 184 ? 3.264 47.850 1.742 1.00 23.51 192 LEU A CA 1
ATOM 1452 C C . LEU A 1 184 ? 3.245 48.226 3.208 1.00 22.32 192 LEU A C 1
ATOM 1453 O O . LEU A 1 184 ? 2.978 49.375 3.543 1.00 23.44 192 LEU A O 1
ATOM 1458 N N . ASN A 1 185 ? 3.489 47.264 4.090 1.00 18.48 193 ASN A N 1
ATOM 1459 C CA . ASN A 1 185 ? 3.509 47.582 5.508 1.00 21.64 193 ASN A CA 1
ATOM 1460 C C . ASN A 1 185 ? 4.828 48.291 5.795 1.00 23.70 193 ASN A C 1
ATOM 1461 O O . ASN A 1 185 ? 5.902 47.737 5.560 1.00 24.58 193 ASN A O 1
ATOM 1466 N N . ASP A 1 186 ? 4.736 49.520 6.298 1.00 25.07 194 ASP A N 1
ATOM 1467 C CA . ASP A 1 186 ? 5.917 50.329 6.594 1.00 24.45 194 ASP A CA 1
ATOM 1468 C C . ASP A 1 186 ? 6.810 49.802 7.697 1.00 21.09 194 ASP A C 1
ATOM 1469 O O . ASP A 1 186 ? 8.024 49.904 7.594 1.00 21.87 194 ASP A O 1
ATOM 1474 N N . LYS A 1 187 ? 6.209 49.268 8.757 1.00 19.97 195 LYS A N 1
ATOM 1475 C CA . LYS A 1 187 ? 6.966 48.711 9.868 1.00 21.02 195 LYS A CA 1
ATOM 1476 C C . LYS A 1 187 ? 7.802 47.531 9.371 1.00 20.91 195 LYS A C 1
ATOM 1477 O O . LYS A 1 187 ? 8.985 47.415 9.703 1.00 21.68 195 LYS A O 1
ATOM 1483 N N . VAL A 1 188 ? 7.177 46.666 8.569 1.00 18.95 196 VAL A N 1
ATOM 1484 C CA . VAL A 1 188 ? 7.848 45.495 8.020 1.00 17.88 196 VAL A CA 1
ATOM 1485 C C . VAL A 1 188 ? 8.997 45.936 7.137 1.00 18.15 196 VAL A C 1
ATOM 1486 O O . VAL A 1 188 ? 10.108 45.421 7.258 1.00 19.50 196 VAL A O 1
ATOM 1490 N N . ILE A 1 189 ? 8.727 46.901 6.262 1.00 18.53 197 ILE A N 1
ATOM 1491 C CA . ILE A 1 189 ? 9.752 47.432 5.367 1.00 17.23 197 ILE A CA 1
ATOM 1492 C C . ILE A 1 189 ? 10.893 48.053 6.179 1.00 15.45 197 ILE A C 1
ATOM 1493 O O . ILE A 1 189 ? 12.062 47.824 5.879 1.00 15.66 197 ILE A O 1
ATOM 1498 N N . ARG A 1 190 ? 10.555 48.796 7.230 1.00 16.16 198 ARG A N 1
ATOM 1499 C CA . ARG A 1 190 ? 11.577 49.413 8.073 1.00 20.81 198 ARG A CA 1
ATOM 1500 C C . ARG A 1 190 ? 12.426 48.332 8.726 1.00 18.85 198 ARG A C 1
ATOM 1501 O O . ARG A 1 190 ? 13.624 48.511 8.939 1.00 18.80 198 ARG A O 1
ATOM 1509 N N . GLY A 1 191 ? 11.783 47.215 9.046 1.00 19.28 199 GLY A N 1
ATOM 1510 C CA . GLY A 1 191 ? 12.481 46.098 9.644 1.00 17.43 199 GLY A CA 1
ATOM 1511 C C . GLY A 1 191 ? 13.463 45.497 8.655 1.00 18.25 199 GLY A C 1
ATOM 1512 O O . GLY A 1 191 ? 14.633 45.303 8.983 1.00 20.91 199 GLY A O 1
ATOM 1513 N N . LEU A 1 192 ? 13.010 45.257 7.425 1.00 16.66 200 LEU A N 1
ATOM 1514 C CA . LEU A 1 192 ? 13.872 44.665 6.402 1.00 16.17 200 LEU A CA 1
ATOM 1515 C C . LEU A 1 192 ? 15.016 45.603 6.013 1.00 14.91 200 LEU A C 1
ATOM 1516 O O . LEU A 1 192 ? 16.131 45.154 5.761 1.00 13.14 200 LEU A O 1
ATOM 1521 N N . ARG A 1 193 ? 14.737 46.904 5.980 1.00 15.33 201 ARG A N 1
ATOM 1522 C CA . ARG A 1 193 ? 15.755 47.897 5.657 1.00 15.65 201 ARG A CA 1
ATOM 1523 C C . ARG A 1 193 ? 16.788 47.937 6.753 1.00 15.17 201 ARG A C 1
ATOM 1524 O O . ARG A 1 193 ? 17.974 48.061 6.476 1.00 18.04 201 ARG A O 1
ATOM 1532 N N . LEU A 1 194 ? 16.334 47.850 8.003 1.00 14.80 202 LEU A N 1
ATOM 1533 C CA . LEU A 1 194 ? 17.242 47.881 9.142 1.00 14.15 202 LEU A CA 1
ATOM 1534 C C . LEU A 1 194 ? 18.270 46.749 9.008 1.00 16.49 202 LEU A C 1
ATOM 1535 O O . LEU A 1 194 ? 19.460 46.949 9.261 1.00 16.15 202 LEU A O 1
ATOM 1540 N N . LEU A 1 195 ? 17.798 45.578 8.574 1.00 15.63 203 LEU A N 1
ATOM 1541 C CA . LEU A 1 195 ? 18.645 44.410 8.376 1.00 16.46 203 LEU A CA 1
ATOM 1542 C C . LEU A 1 195 ? 19.662 44.667 7.275 1.00 16.01 203 LEU A C 1
ATOM 1543 O O . LEU A 1 195 ? 20.829 44.314 7.412 1.00 21.43 203 LEU A O 1
ATOM 1548 N N . ILE A 1 196 ? 19.193 45.236 6.169 1.00 14.23 204 ILE A N 1
ATOM 1549 C CA . ILE A 1 196 ? 20.046 45.565 5.034 1.00 15.41 204 ILE A CA 1
ATOM 1550 C C . ILE A 1 196 ? 21.061 46.617 5.476 1.00 15.75 204 ILE A C 1
ATOM 1551 O O . ILE A 1 196 ? 22.243 46.553 5.133 1.00 16.25 204 ILE A O 1
ATOM 1556 N N . ASN A 1 197 ? 20.588 47.562 6.277 1.00 14.91 205 ASN A N 1
ATOM 1557 C CA . ASN A 1 197 ? 21.442 48.618 6.793 1.00 16.60 205 ASN A CA 1
ATOM 1558 C C . ASN A 1 197 ? 22.580 48.043 7.653 1.00 16.07 205 ASN A C 1
ATOM 1559 O O . ASN A 1 197 ? 23.720 48.533 7.615 1.00 11.28 205 ASN A O 1
ATOM 1564 N N . MET A 1 198 ? 22.265 47.009 8.428 1.00 12.62 206 MET A N 1
ATOM 1565 C CA . MET A 1 198 ? 23.260 46.374 9.291 1.00 17.17 206 MET A CA 1
ATOM 1566 C C . MET A 1 198 ? 24.250 45.478 8.539 1.00 18.11 206 MET A C 1
ATOM 1567 O O . MET A 1 198 ? 25.436 45.418 8.877 1.00 15.42 206 MET A O 1
ATOM 1572 N N . ALA A 1 199 ? 23.751 44.810 7.503 1.00 21.15 207 ALA A N 1
ATOM 1573 C CA . ALA A 1 199 ? 24.542 43.883 6.700 1.00 19.34 207 ALA A CA 1
ATOM 1574 C C . ALA A 1 199 ? 25.288 44.509 5.529 1.00 19.96 207 ALA A C 1
ATOM 1575 O O . ALA A 1 199 ? 26.376 44.054 5.161 1.00 17.09 207 ALA A O 1
ATOM 1577 N N . GLY A 1 200 ? 24.711 45.565 4.966 1.00 18.03 208 GLY A N 1
ATOM 1578 C CA . GLY A 1 200 ? 25.301 46.197 3.802 1.00 17.34 208 GLY A CA 1
ATOM 1579 C C . GLY A 1 200 ? 24.470 45.716 2.626 1.00 16.57 208 GLY A C 1
ATOM 1580 O O . GLY A 1 200 ? 24.027 44.567 2.605 1.00 15.01 208 GLY A O 1
ATOM 1581 N N . GLU A 1 201 ? 24.245 46.586 1.652 1.00 17.80 209 GLU A N 1
ATOM 1582 C CA . GLU A 1 201 ? 23.424 46.238 0.497 1.00 20.28 209 GLU A CA 1
ATOM 1583 C C . GLU A 1 201 ? 23.980 45.081 -0.320 1.00 19.76 209 GLU A C 1
ATOM 1584 O O . GLU A 1 201 ? 23.309 44.072 -0.505 1.00 19.67 209 GLU A O 1
ATOM 1590 N N . LYS A 1 202 ? 25.198 45.246 -0.827 1.00 18.58 210 LYS A N 1
ATOM 1591 C CA . LYS A 1 202 ? 25.828 44.216 -1.637 1.00 18.04 210 LYS A CA 1
ATOM 1592 C C . LYS A 1 202 ? 26.065 42.938 -0.854 1.00 15.47 210 LYS A C 1
ATOM 1593 O O . LYS A 1 202 ? 25.800 41.854 -1.362 1.00 13.20 210 LYS A O 1
ATOM 1599 N N . PRO A 1 203 ? 26.598 43.042 0.381 1.00 13.36 211 PRO A N 1
ATOM 1600 C CA . PRO A 1 203 ? 26.816 41.807 1.134 1.00 13.02 211 PRO A CA 1
ATOM 1601 C C . PRO A 1 203 ? 25.513 41.040 1.361 1.00 12.46 211 PRO A C 1
ATOM 1602 O O . PRO A 1 203 ? 25.488 39.824 1.200 1.00 16.01 211 PRO A O 1
ATOM 1606 N N . SER A 1 204 ? 24.428 41.751 1.677 1.00 9.28 212 SER A N 1
ATOM 1607 C CA . SER A 1 204 ? 23.140 41.101 1.903 1.00 11.68 212 SER A CA 1
ATOM 1608 C C . SER A 1 204 ? 22.540 40.530 0.623 1.00 11.89 212 SER A C 1
ATOM 1609 O O . SER A 1 204 ? 21.792 39.557 0.674 1.00 12.33 212 SER A O 1
ATOM 1612 N N . GLN A 1 205 ? 22.898 41.111 -0.522 1.00 14.88 213 GLN A N 1
ATOM 1613 C CA . GLN A 1 205 ? 22.369 40.669 -1.813 1.00 14.04 213 GLN A CA 1
ATOM 1614 C C . GLN A 1 205 ? 23.265 39.719 -2.587 1.00 14.07 213 GLN A C 1
ATOM 1615 O O . GLN A 1 205 ? 22.889 39.218 -3.645 1.00 15.27 213 GLN A O 1
ATOM 1621 N N . TYR A 1 206 ? 24.437 39.453 -2.035 1.00 9.24 214 TYR A N 1
ATOM 1622 C CA . TYR A 1 206 ? 25.410 38.589 -2.670 1.00 12.92 214 TYR A CA 1
ATOM 1623 C C . TYR A 1 206 ? 24.951 37.153 -2.901 1.00 14.73 214 TYR A C 1
ATOM 1624 O O . TYR A 1 206 ? 24.341 36.530 -2.036 1.00 16.96 214 TYR A O 1
ATOM 1633 N N . VAL A 1 207 ? 25.232 36.662 -4.104 1.00 15.22 215 VAL A N 1
ATOM 1634 C CA . VAL A 1 207 ? 24.910 35.304 -4.522 1.00 16.19 215 VAL A CA 1
ATOM 1635 C C . VAL A 1 207 ? 26.227 34.797 -5.092 1.00 17.80 215 VAL A C 1
ATOM 1636 O O . VAL A 1 207 ? 26.729 35.339 -6.077 1.00 17.52 215 VAL A O 1
ATOM 1640 N N . PRO A 1 208 ? 26.843 33.803 -4.434 1.00 18.95 216 PRO A N 1
ATOM 1641 C CA . PRO A 1 208 ? 28.115 33.247 -4.910 1.00 23.49 216 PRO A CA 1
ATOM 1642 C C . PRO A 1 208 ? 27.985 32.546 -6.263 1.00 25.79 216 PRO A C 1
ATOM 1643 O O . PRO A 1 208 ? 26.961 31.914 -6.552 1.00 23.93 216 PRO A O 1
ATOM 1647 N N . GLU A 1 209 ? 29.034 32.659 -7.079 1.00 31.00 217 GLU A N 1
ATOM 1648 C CA . GLU A 1 209 ? 29.066 32.043 -8.404 1.00 34.42 217 GLU A CA 1
ATOM 1649 C C . GLU A 1 209 ? 28.883 30.525 -8.379 1.00 33.71 217 GLU A C 1
ATOM 1650 O O . GLU A 1 209 ? 28.440 29.942 -9.372 1.00 36.23 217 GLU A O 1
ATOM 1656 N N . ASP A 1 210 ? 29.190 29.897 -7.241 1.00 29.42 218 ASP A N 1
ATOM 1657 C CA . ASP A 1 210 ? 29.050 28.447 -7.090 1.00 28.79 218 ASP A CA 1
ATOM 1658 C C . ASP A 1 210 ? 27.710 28.016 -6.482 1.00 27.96 218 ASP A C 1
ATOM 1659 O O . ASP A 1 210 ? 27.500 26.835 -6.217 1.00 27.59 218 ASP A O 1
ATOM 1664 N N . GLY A 1 211 ? 26.822 28.979 -6.240 1.00 26.73 219 GLY A N 1
ATOM 1665 C CA . GLY A 1 211 ? 25.516 28.681 -5.675 1.00 25.19 219 GLY A CA 1
ATOM 1666 C C . GLY A 1 211 ? 25.517 28.114 -4.264 1.00 25.73 219 GLY A C 1
ATOM 1667 O O . GLY A 1 211 ? 24.558 27.467 -3.860 1.00 27.27 219 GLY A O 1
ATOM 1668 N N . ASP A 1 212 ? 26.597 28.335 -3.521 1.00 23.20 220 ASP A N 1
ATOM 1669 C CA . ASP A 1 212 ? 26.711 27.858 -2.146 1.00 21.34 220 ASP A CA 1
ATOM 1670 C C . ASP A 1 212 ? 25.784 28.695 -1.265 1.00 23.26 220 ASP A C 1
ATOM 1671 O O . ASP A 1 212 ? 26.032 29.882 -1.031 1.00 24.45 220 ASP A O 1
ATOM 1676 N N . ALA A 1 213 ? 24.732 28.058 -0.761 1.00 21.99 221 ALA A N 1
ATOM 1677 C CA . ALA A 1 213 ? 23.745 28.721 0.084 1.00 22.10 221 ALA A CA 1
ATOM 1678 C C . ALA A 1 213 ? 24.227 28.946 1.510 1.00 19.83 221 ALA A C 1
ATOM 1679 O O . ALA A 1 213 ? 23.582 29.653 2.273 1.00 20.48 221 ALA A O 1
ATOM 1681 N N . TYR A 1 214 ? 25.389 28.395 1.845 1.00 21.64 222 TYR A N 1
ATOM 1682 C CA . TYR A 1 214 ? 25.926 28.503 3.203 1.00 23.83 222 TYR A CA 1
ATOM 1683 C C . TYR A 1 214 ? 27.259 29.267 3.359 1.00 21.68 222 TYR A C 1
ATOM 1684 O O . TYR A 1 214 ? 27.858 29.258 4.436 1.00 25.10 222 TYR A O 1
ATOM 1693 N N . VAL A 1 215 ? 27.667 29.993 2.317 1.00 19.82 223 VAL A N 1
ATOM 1694 C CA . VAL A 1 215 ? 28.922 30.745 2.321 1.00 14.30 223 VAL A CA 1
ATOM 1695 C C . VAL A 1 215 ? 29.076 31.776 3.448 1.00 14.58 223 VAL A C 1
ATOM 1696 O O . VAL A 1 215 ? 30.181 31.991 3.948 1.00 15.94 223 VAL A O 1
ATOM 1700 N N . ARG A 1 216 ? 27.978 32.395 3.872 1.00 13.83 224 ARG A N 1
ATOM 1701 C CA . ARG A 1 216 ? 28.060 33.376 4.953 1.00 14.57 224 ARG A CA 1
ATOM 1702 C C . ARG A 1 216 ? 28.436 32.752 6.297 1.00 12.99 224 ARG A C 1
ATOM 1703 O O . ARG A 1 216 ? 29.055 33.402 7.143 1.00 14.01 224 ARG A O 1
ATOM 1711 N N . ALA A 1 217 ? 28.079 31.487 6.485 1.00 12.10 225 ALA A N 1
ATOM 1712 C CA . ALA A 1 217 ? 28.417 30.783 7.719 1.00 11.25 225 ALA A CA 1
ATOM 1713 C C . ALA A 1 217 ? 29.925 30.536 7.756 1.00 11.19 225 ALA A C 1
ATOM 1714 O O . ALA A 1 217 ? 30.538 30.616 8.817 1.00 11.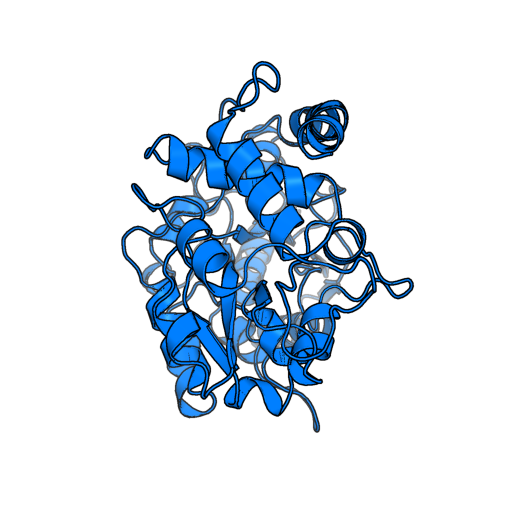18 225 ALA A O 1
ATOM 1716 N N . SER A 1 218 ? 30.522 30.254 6.597 1.00 12.13 226 SER A N 1
ATOM 1717 C CA . SER A 1 218 ? 31.962 30.015 6.532 1.00 16.48 226 SER A CA 1
ATOM 1718 C C . SER A 1 218 ? 32.700 31.320 6.779 1.00 15.75 226 SER A C 1
ATOM 1719 O O . SER A 1 218 ? 33.753 31.339 7.416 1.00 15.41 226 SER A O 1
ATOM 1722 N N . TRP A 1 219 ? 32.157 32.407 6.232 1.00 16.18 227 TRP A N 1
ATOM 1723 C CA . TRP A 1 219 ? 32.744 33.732 6.418 1.00 13.26 227 TRP A CA 1
ATOM 1724 C C . TRP A 1 219 ? 32.746 34.029 7.910 1.00 12.11 227 TRP A C 1
ATOM 1725 O O . TRP A 1 219 ? 33.754 34.452 8.476 1.00 12.05 227 TRP A O 1
ATOM 1736 N N . PHE A 1 220 ? 31.601 33.791 8.543 1.00 12.43 228 PHE A N 1
ATOM 1737 C CA . PHE A 1 220 ? 31.452 34.028 9.970 1.00 13.61 228 PHE A CA 1
ATOM 1738 C C . PHE A 1 220 ? 32.493 33.243 10.776 1.00 13.07 228 PHE A C 1
ATOM 1739 O O . PHE A 1 220 ? 33.141 33.800 11.666 1.00 15.91 228 PHE A O 1
ATOM 1747 N N . ALA A 1 221 ? 32.672 31.966 10.428 1.00 14.74 229 ALA A N 1
ATOM 1748 C CA . ALA A 1 221 ? 33.629 31.088 11.098 1.00 14.71 229 ALA A CA 1
ATOM 1749 C C . ALA A 1 221 ? 35.058 31.591 10.917 1.00 14.98 229 ALA A C 1
ATOM 1750 O O . ALA A 1 221 ? 35.906 31.427 11.796 1.00 15.78 229 ALA A O 1
ATOM 1752 N N . GLN A 1 222 ? 35.313 32.192 9.762 1.00 13.16 230 GLN A N 1
ATOM 1753 C CA . GLN A 1 222 ? 36.615 32.752 9.440 1.00 12.48 230 GLN A CA 1
ATOM 1754 C C . GLN A 1 222 ? 36.879 34.051 10.212 1.00 13.53 230 GLN A C 1
ATOM 1755 O O . GLN A 1 222 ? 38.025 34.504 10.283 1.00 16.49 230 GLN A O 1
ATOM 1761 N N . GLY A 1 223 ? 35.826 34.651 10.779 1.00 9.78 231 GLY A N 1
ATOM 1762 C CA . GLY A 1 223 ? 35.984 35.873 11.561 1.00 9.63 231 GLY A CA 1
ATOM 1763 C C . GLY A 1 223 ? 35.273 37.108 11.027 1.00 12.40 231 GLY A C 1
ATOM 1764 O O . GLY A 1 223 ? 35.267 38.166 11.669 1.00 12.55 231 GLY A O 1
ATOM 1765 N N . SER A 1 224 ? 34.680 36.974 9.845 1.00 12.58 232 SER A N 1
ATOM 1766 C CA . SER A 1 224 ? 33.960 38.065 9.204 1.00 13.78 232 SER A CA 1
ATOM 1767 C C . SER A 1 224 ? 32.653 38.341 9.934 1.00 15.19 232 SER A C 1
ATOM 1768 O O . SER A 1 224 ? 31.960 37.398 10.349 1.00 14.69 232 SER A O 1
ATOM 1771 N N . GLY A 1 225 ? 32.346 39.629 10.104 1.00 12.60 233 GLY A N 1
ATOM 1772 C CA . GLY A 1 225 ? 31.122 40.052 10.768 1.00 13.40 233 GLY A CA 1
ATOM 1773 C C . GLY A 1 225 ? 31.116 39.905 12.282 1.00 13.39 233 GLY A C 1
ATOM 1774 O O . GLY A 1 225 ? 32.005 39.274 12.857 1.00 11.79 233 GLY A O 1
ATOM 1775 N N . ARG A 1 226 ? 30.163 40.552 12.945 1.00 10.45 234 ARG A N 1
ATOM 1776 C CA . ARG A 1 226 ? 30.060 40.418 14.392 1.00 13.60 234 ARG A CA 1
ATOM 1777 C C . ARG A 1 226 ? 28.881 39.529 14.747 1.00 12.99 234 ARG A C 1
ATOM 1778 O O . ARG A 1 226 ? 28.894 38.821 15.753 1.00 11.69 234 ARG A O 1
ATOM 1786 N N . ALA A 1 227 ? 27.840 39.603 13.926 1.00 13.80 235 ALA A N 1
ATOM 1787 C CA . ALA A 1 227 ? 26.645 38.807 14.140 1.00 15.57 235 ALA A CA 1
ATOM 1788 C C . ALA A 1 227 ? 26.291 38.174 12.810 1.00 16.70 235 ALA A C 1
ATOM 1789 O O . ALA A 1 227 ? 26.672 38.687 11.757 1.00 16.69 235 ALA A O 1
ATOM 1791 N N . PHE A 1 228 ? 25.628 37.023 12.865 1.00 17.17 236 PHE A N 1
ATOM 1792 C CA . PHE A 1 228 ? 25.207 36.304 11.665 1.00 15.76 236 PHE A CA 1
ATOM 1793 C C . PHE A 1 228 ? 23.808 35.745 11.878 1.00 15.62 236 PHE A C 1
ATOM 1794 O O . PHE A 1 228 ? 23.539 35.081 12.883 1.00 16.20 236 PHE A O 1
ATOM 1802 N N . ILE A 1 229 ? 22.896 36.105 10.983 1.00 14.49 237 ILE A N 1
ATOM 1803 C CA . ILE A 1 229 ? 21.537 35.587 11.051 1.00 14.13 237 ILE A CA 1
ATOM 1804 C C . ILE A 1 229 ? 21.429 34.618 9.890 1.00 14.02 237 ILE A C 1
ATOM 1805 O O . ILE A 1 229 ? 21.585 34.998 8.729 1.00 14.33 237 ILE A O 1
ATOM 1810 N N . GLY A 1 230 ? 21.273 33.347 10.227 1.00 12.44 238 GLY A N 1
ATOM 1811 C CA . GLY A 1 230 ? 21.167 32.321 9.217 1.00 8.99 238 GLY A CA 1
ATOM 1812 C C . GLY A 1 230 ? 20.435 31.143 9.802 1.00 11.99 238 GLY A C 1
ATOM 1813 O O . GLY A 1 230 ? 20.111 31.125 10.993 1.00 9.41 238 GLY A O 1
ATOM 1814 N N . TYR A 1 231 ? 20.165 30.158 8.957 1.00 13.45 239 TYR A N 1
ATOM 1815 C CA . TYR A 1 231 ? 19.461 28.953 9.368 1.00 13.86 239 TYR A CA 1
ATOM 1816 C C . TYR A 1 231 ? 20.344 28.108 10.264 1.00 13.45 239 TYR A C 1
ATOM 1817 O O . TYR A 1 231 ? 21.563 28.249 10.238 1.00 13.80 239 TYR A O 1
ATOM 1826 N N . SER A 1 232 ? 19.729 27.257 11.083 1.00 11.74 240 SER A N 1
ATOM 1827 C CA . SER A 1 232 ? 20.492 26.397 11.983 1.00 13.47 240 SER A CA 1
ATOM 1828 C C . SER A 1 232 ? 21.481 25.526 11.204 1.00 12.61 240 SER A C 1
ATOM 1829 O O . SER A 1 232 ? 22.600 25.295 11.672 1.00 11.56 240 SER A O 1
ATOM 1832 N N . GLU A 1 233 ? 21.092 25.116 9.989 1.00 12.05 241 GLU A N 1
ATOM 1833 C CA . GLU A 1 233 ? 21.943 24.281 9.122 1.00 11.51 241 GLU A CA 1
ATOM 1834 C C . GLU A 1 233 ? 23.271 24.922 8.837 1.00 11.10 241 GLU A C 1
ATOM 1835 O O . GLU A 1 233 ? 24.196 24.240 8.394 1.00 11.01 241 GLU A O 1
ATOM 1841 N N . SER A 1 234 ? 23.316 26.247 8.952 1.00 13.59 242 SER A N 1
ATOM 1842 C CA . SER A 1 234 ? 24.538 27.029 8.719 1.00 16.79 242 SER A CA 1
ATOM 1843 C C . SER A 1 234 ? 25.705 26.462 9.512 1.00 14.54 242 SER A C 1
ATOM 1844 O O . SER A 1 234 ? 26.858 26.624 9.119 1.00 14.74 242 SER A O 1
ATOM 1847 N N . MET A 1 235 ? 25.391 25.830 10.642 1.00 14.58 243 MET A N 1
ATOM 1848 C CA . MET A 1 235 ? 26.405 25.250 11.509 1.00 17.10 243 MET A CA 1
ATOM 1849 C C . MET A 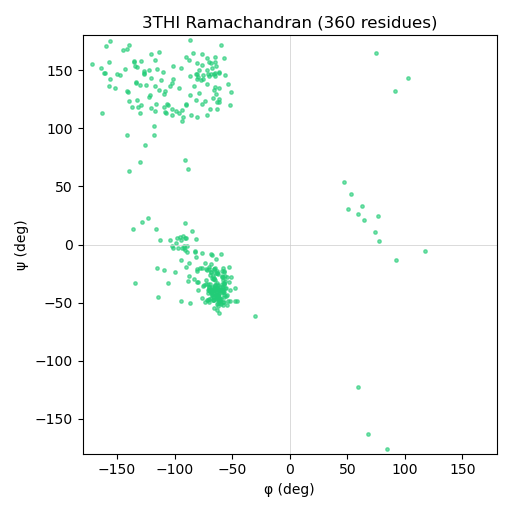1 235 ? 27.235 24.118 10.911 1.00 17.33 243 MET A C 1
ATOM 1850 O O . MET A 1 235 ? 28.351 23.876 11.370 1.00 16.02 243 MET A O 1
ATOM 1855 N N . MET A 1 236 ? 26.700 23.416 9.908 1.00 17.24 244 MET A N 1
ATOM 1856 C CA . MET A 1 236 ? 27.468 22.342 9.278 1.00 21.33 244 MET A CA 1
ATOM 1857 C C . MET A 1 236 ? 28.651 22.970 8.536 1.00 19.57 244 MET A C 1
ATOM 1858 O O . MET A 1 236 ? 29.780 22.478 8.614 1.00 21.36 244 MET A O 1
ATOM 1863 N N . ARG A 1 237 ? 28.385 24.064 7.832 1.00 18.01 245 ARG A N 1
ATOM 1864 C CA . ARG A 1 237 ? 29.418 24.768 7.081 1.00 21.50 245 ARG A CA 1
ATOM 1865 C C . ARG A 1 237 ? 30.461 25.348 8.040 1.00 22.50 245 ARG A C 1
ATOM 1866 O O . ARG A 1 237 ? 31.607 25.573 7.663 1.00 26.71 245 ARG A O 1
ATOM 1874 N N . MET A 1 238 ? 30.057 25.585 9.283 1.00 20.54 246 MET A N 1
ATOM 1875 C CA . MET A 1 238 ? 30.968 26.113 10.293 1.00 17.01 246 MET A CA 1
ATOM 1876 C C . MET A 1 238 ? 31.982 25.054 10.717 1.00 14.17 246 MET A C 1
ATOM 1877 O O . MET A 1 238 ? 33.047 25.376 11.246 1.00 14.67 246 MET A O 1
ATOM 1882 N N . GLY A 1 239 ? 31.628 23.793 10.497 1.00 17.51 247 GLY A N 1
ATOM 1883 C CA . GLY A 1 239 ? 32.495 22.678 10.846 1.00 18.00 247 GLY A CA 1
ATOM 1884 C C . GLY A 1 239 ? 32.851 22.614 12.318 1.00 21.46 247 GLY A C 1
ATOM 1885 O O . GLY A 1 239 ? 31.972 22.531 13.186 1.00 19.98 247 GLY A O 1
ATOM 1886 N N . ASP A 1 240 ? 34.153 22.641 12.595 1.00 22.82 248 ASP A N 1
ATOM 1887 C CA . ASP A 1 240 ? 34.677 22.608 13.956 1.00 24.03 248 ASP A CA 1
ATOM 1888 C C . ASP A 1 240 ? 34.283 23.861 14.710 1.00 23.00 248 ASP A C 1
ATOM 1889 O O . ASP A 1 240 ? 34.267 23.882 15.943 1.00 20.57 248 ASP A O 1
ATOM 1894 N N . TYR A 1 241 ? 33.953 24.906 13.962 1.00 20.60 249 TYR A N 1
ATOM 1895 C CA . TYR A 1 241 ? 33.564 26.162 14.561 1.00 18.51 249 TYR A CA 1
ATOM 1896 C C . TYR A 1 241 ? 32.146 26.186 15.129 1.00 18.19 249 TYR A C 1
ATOM 1897 O O . TYR A 1 241 ? 31.827 27.033 15.952 1.00 22.30 249 TYR A O 1
ATOM 1906 N N . ALA A 1 242 ? 31.293 25.270 14.689 1.00 20.06 250 ALA A N 1
ATOM 1907 C CA . ALA A 1 242 ? 29.911 25.202 15.172 1.00 22.70 250 ALA A CA 1
ATOM 1908 C C . ALA A 1 242 ? 29.806 25.110 16.700 1.00 24.28 250 ALA A C 1
ATOM 1909 O O . ALA A 1 242 ? 28.822 25.532 17.307 1.00 25.74 250 ALA A O 1
ATOM 1911 N N . GLU A 1 243 ? 30.833 24.540 17.312 1.00 26.48 251 GLU A N 1
ATOM 1912 C CA . GLU A 1 243 ? 30.872 24.385 18.753 1.00 26.71 251 GLU A CA 1
ATOM 1913 C C . GLU A 1 243 ? 31.293 25.683 19.429 1.00 24.62 251 GLU A C 1
ATOM 1914 O O . GLU A 1 243 ? 30.986 25.919 20.590 1.00 24.90 251 GLU A O 1
ATOM 1920 N N . GLN A 1 244 ? 31.983 26.536 18.681 1.00 22.70 252 GLN A N 1
ATOM 1921 C CA . GLN A 1 244 ? 32.437 27.812 19.210 1.00 23.12 252 GLN A CA 1
ATOM 1922 C C . GLN A 1 244 ? 31.412 28.938 19.078 1.00 22.72 252 GLN A C 1
ATOM 1923 O O . GLN A 1 244 ? 31.554 29.985 19.717 1.00 24.69 252 GLN A O 1
ATOM 1929 N N . VAL A 1 245 ? 30.392 28.752 18.240 1.00 21.97 253 VAL A N 1
ATOM 1930 C CA . VAL A 1 245 ? 29.364 29.786 18.120 1.00 20.97 253 VAL A CA 1
ATOM 1931 C C . VAL A 1 245 ? 28.268 29.592 19.143 1.00 17.59 253 VAL A C 1
ATOM 1932 O O . VAL A 1 245 ? 28.086 28.511 19.708 1.00 16.35 253 VAL A O 1
ATOM 1936 N N . ARG A 1 246 ? 27.558 30.677 19.392 1.00 17.96 254 ARG A N 1
ATOM 1937 C CA . ARG A 1 246 ? 26.411 30.663 20.279 1.00 19.78 254 ARG A CA 1
ATOM 1938 C C . ARG A 1 246 ? 25.322 31.170 19.358 1.00 16.23 254 ARG A C 1
ATOM 1939 O O . ARG A 1 246 ? 25.604 31.890 18.403 1.00 17.36 254 ARG A O 1
ATOM 1947 N N . PHE A 1 247 ? 24.097 30.735 19.594 1.00 17.68 255 PHE A N 1
ATOM 1948 C CA . PHE A 1 247 ? 22.975 31.166 18.780 1.00 16.92 255 PHE A CA 1
ATOM 1949 C C . PHE A 1 247 ? 21.755 31.284 19.657 1.00 18.77 255 PHE A C 1
ATOM 1950 O O . PHE A 1 247 ? 21.741 30.800 20.785 1.00 20.35 255 PHE A O 1
ATOM 1958 N N . LYS A 1 248 ? 20.720 31.912 19.124 1.00 19.79 256 LYS A N 1
ATOM 1959 C CA . LYS A 1 248 ? 19.472 32.090 19.848 1.00 20.44 256 LYS A CA 1
ATOM 1960 C C . LYS A 1 248 ? 18.483 32.663 18.858 1.00 20.33 256 LYS A C 1
ATOM 1961 O O . LYS A 1 248 ? 18.882 33.249 17.847 1.00 17.41 256 LYS A O 1
ATOM 1967 N N . PRO A 1 249 ? 17.180 32.447 19.095 1.00 20.10 257 PRO A N 1
ATOM 1968 C CA . PRO A 1 249 ? 16.186 32.989 18.175 1.00 19.26 257 PRO A CA 1
ATOM 1969 C C . PRO A 1 249 ? 16.256 34.512 18.248 1.00 18.61 257 PRO A C 1
ATOM 1970 O O . PRO A 1 249 ? 16.758 35.080 19.221 1.00 18.44 257 PRO A O 1
ATOM 1974 N N . ILE A 1 250 ? 15.797 35.162 17.191 1.00 19.10 258 ILE A N 1
ATOM 1975 C CA . ILE A 1 250 ? 15.796 36.607 17.129 1.00 21.05 258 ILE A CA 1
ATOM 1976 C C . ILE A 1 250 ? 14.504 37.029 16.442 1.00 23.88 258 ILE A C 1
ATOM 1977 O O . ILE A 1 250 ? 14.085 36.431 15.446 1.00 21.64 258 ILE A O 1
ATOM 1982 N N . SER A 1 251 ? 13.819 37.988 17.052 1.00 26.20 259 SER A N 1
ATOM 1983 C CA . SER A 1 251 ? 12.555 38.481 16.527 1.00 26.91 259 SER A CA 1
ATOM 1984 C C . SER A 1 251 ? 12.768 39.717 15.653 1.00 23.88 259 SER A C 1
ATOM 1985 O O . SER A 1 251 ? 13.739 40.448 15.838 1.00 22.57 259 SER A O 1
ATOM 1988 N N . SER A 1 252 ? 11.880 39.930 14.685 1.00 26.03 260 SER A N 1
ATOM 1989 C CA . SER A 1 252 ? 11.981 41.095 13.805 1.00 29.11 260 SER A CA 1
ATOM 1990 C C . SER A 1 252 ? 11.224 42.287 14.406 1.00 28.81 260 SER A C 1
ATOM 1991 O O . SER A 1 252 ? 11.293 43.413 13.894 1.00 28.39 260 SER A O 1
ATOM 1994 N N . SER A 1 253 ? 10.528 42.029 15.511 1.00 28.01 261 SER A N 1
ATOM 1995 C CA . SER A 1 253 ? 9.782 43.056 16.221 1.00 32.93 261 SER A CA 1
ATOM 1996 C C . SER A 1 253 ? 10.031 42.959 17.731 1.00 33.51 261 SER A C 1
ATOM 1997 O O . SER A 1 253 ? 10.361 41.899 18.258 1.00 30.99 261 SER A O 1
ATOM 2000 N N . ALA A 1 254 ? 9.890 44.083 18.420 1.00 38.18 262 ALA A N 1
ATOM 2001 C CA . ALA A 1 254 ? 10.106 44.122 19.860 1.00 42.69 262 ALA A CA 1
ATOM 2002 C C . ALA A 1 254 ? 8.858 43.781 20.684 1.00 46.80 262 ALA A C 1
ATOM 2003 O O . ALA A 1 254 ? 8.961 43.266 21.796 1.00 48.91 262 ALA A O 1
ATOM 2005 N N . GLY A 1 255 ? 7.681 44.028 20.118 1.00 50.28 263 GLY A N 1
ATOM 2006 C CA . GLY A 1 255 ? 6.444 43.800 20.847 1.00 56.02 263 GLY A CA 1
ATOM 2007 C C . GLY A 1 255 ? 5.768 42.447 20.868 1.00 59.13 263 GLY A C 1
ATOM 2008 O O . GLY A 1 255 ? 5.401 41.938 21.926 1.00 62.71 263 GLY A O 1
ATOM 2009 N N . GLN A 1 256 ? 5.567 41.866 19.698 1.00 60.06 264 GLN A N 1
ATOM 2010 C CA . GLN A 1 256 ? 4.884 40.580 19.602 1.00 58.57 264 GLN A CA 1
ATOM 2011 C C . GLN A 1 256 ? 5.749 39.597 18.850 1.00 57.06 264 GLN A C 1
ATOM 2012 O O . GLN A 1 256 ? 6.354 39.949 17.837 1.00 61.02 264 GLN A O 1
ATOM 2018 N N . ASP A 1 257 ? 5.818 38.362 19.331 1.00 50.71 265 ASP A N 1
ATOM 2019 C CA . ASP A 1 257 ? 6.612 37.372 18.617 1.00 45.74 265 ASP A CA 1
ATOM 2020 C C . ASP A 1 257 ? 5.959 36.008 18.500 1.00 40.97 265 ASP A C 1
ATOM 2021 O O . ASP A 1 257 ? 5.657 35.344 19.494 1.00 41.98 265 ASP A O 1
ATOM 2026 N N . ILE A 1 258 ? 5.726 35.629 17.250 1.00 34.36 266 ILE A N 1
ATOM 2027 C CA . ILE A 1 258 ? 5.138 34.353 16.894 1.00 26.33 266 ILE A CA 1
ATOM 2028 C C . ILE A 1 258 ? 6.257 33.714 16.077 1.00 23.20 266 ILE A C 1
ATOM 2029 O O . ILE A 1 258 ? 6.502 34.114 14.937 1.00 19.90 266 ILE A O 1
ATOM 2034 N N . PRO A 1 259 ? 7.011 32.776 16.676 1.00 20.77 267 PRO A N 1
ATOM 2035 C CA . PRO A 1 259 ? 8.115 32.103 15.975 1.00 18.33 267 PRO A CA 1
ATOM 2036 C C . PRO A 1 259 ? 7.588 31.291 14.791 1.00 16.24 267 PRO A C 1
ATOM 2037 O O . PRO A 1 259 ? 6.791 30.373 14.959 1.00 12.82 267 PRO A O 1
ATOM 2041 N N . LEU A 1 260 ? 8.000 31.691 13.595 1.00 14.79 268 LEU A N 1
ATOM 2042 C CA . LEU A 1 260 ? 7.600 31.034 12.354 1.00 16.59 268 LEU A CA 1
ATOM 2043 C C . LEU A 1 260 ? 8.723 30.135 11.838 1.00 15.88 268 LEU A C 1
ATOM 2044 O O . LEU A 1 260 ? 9.901 30.482 11.905 1.00 18.23 268 LEU A O 1
ATOM 2049 N N . PHE A 1 261 ? 8.345 28.958 11.358 1.00 14.34 269 PHE A N 1
ATOM 2050 C CA . PHE A 1 261 ? 9.307 28.001 10.852 1.00 13.60 269 PHE A CA 1
ATOM 2051 C C . PHE A 1 261 ? 8.881 27.520 9.479 1.00 16.01 269 PHE A C 1
ATOM 2052 O O . PHE A 1 261 ? 7.698 27.285 9.235 1.00 11.93 269 PHE A O 1
ATOM 2060 N N . TYR A 1 262 ? 9.843 27.417 8.569 1.00 14.99 270 TYR A N 1
ATOM 2061 C CA . TYR A 1 262 ? 9.554 26.864 7.261 1.00 12.45 270 TYR A CA 1
ATOM 2062 C C . TYR A 1 262 ? 9.450 25.370 7.577 1.00 12.01 270 TYR A C 1
ATOM 2063 O O . TYR A 1 262 ? 10.176 24.855 8.429 1.00 12.17 270 TYR A O 1
ATOM 2072 N N . SER A 1 263 ? 8.529 24.685 6.919 1.00 10.80 271 SER A N 1
ATOM 2073 C CA . SER A 1 263 ? 8.348 23.269 7.143 1.00 12.18 271 SER A CA 1
ATOM 2074 C C . SER A 1 263 ? 8.349 22.561 5.803 1.00 13.24 271 SER A C 1
ATOM 2075 O O . SER A 1 263 ? 7.560 22.886 4.914 1.00 15.72 271 SER A O 1
ATOM 2078 N N . ASP A 1 264 ? 9.294 21.645 5.638 1.00 12.38 272 ASP A N 1
ATOM 2079 C CA . ASP A 1 264 ? 9.401 20.867 4.420 1.00 10.25 272 ASP A CA 1
ATOM 2080 C C . ASP A 1 264 ? 8.728 19.553 4.751 1.00 10.47 272 ASP A C 1
ATOM 2081 O O . ASP A 1 264 ? 9.129 18.843 5.675 1.00 8.06 272 ASP A O 1
ATOM 2086 N N . VAL A 1 265 ? 7.622 19.310 4.068 1.00 10.86 273 VAL A N 1
ATOM 2087 C CA . VAL A 1 265 ? 6.836 18.115 4.295 1.00 12.68 273 VAL A CA 1
ATOM 2088 C C . VAL A 1 265 ? 6.897 17.140 3.137 1.00 13.25 273 VAL A C 1
ATOM 2089 O O . VAL A 1 265 ? 7.061 17.537 1.979 1.00 14.05 273 VAL A O 1
ATOM 2093 N N . VAL A 1 266 ? 6.800 15.857 3.471 1.00 10.99 274 VAL A N 1
ATOM 2094 C CA . VAL A 1 266 ? 6.808 14.803 2.464 1.00 13.21 274 VAL A CA 1
ATOM 2095 C C . VAL A 1 266 ? 5.354 14.567 2.069 1.00 13.11 274 VAL A C 1
ATOM 2096 O O . VAL A 1 266 ? 4.511 14.252 2.926 1.00 12.26 274 VAL A O 1
ATOM 2100 N N . SER A 1 267 ? 5.059 14.759 0.783 1.00 13.82 275 SER A N 1
ATOM 2101 C CA . SER A 1 267 ? 3.706 14.566 0.269 1.00 13.28 275 SER A CA 1
ATOM 2102 C C . SER A 1 267 ? 3.664 13.500 -0.814 1.00 13.30 275 SER A C 1
ATOM 2103 O O . SER A 1 267 ? 4.699 13.104 -1.340 1.00 11.04 275 SER A O 1
ATOM 2106 N N . VAL A 1 268 ? 2.459 13.022 -1.109 1.00 12.51 276 VAL A N 1
ATOM 2107 C CA . VAL A 1 268 ? 2.244 11.981 -2.106 1.00 11.83 276 VAL A CA 1
ATOM 2108 C C . VAL A 1 268 ? 1.395 12.518 -3.253 1.00 13.43 276 VAL A C 1
ATOM 2109 O O . VAL A 1 268 ? 0.402 13.208 -3.038 1.00 12.85 276 VAL A O 1
ATOM 2113 N N . ASN A 1 269 ? 1.800 12.196 -4.473 1.00 13.63 277 ASN A N 1
ATOM 2114 C CA . ASN A 1 269 ? 1.089 12.632 -5.663 1.00 13.82 277 ASN A CA 1
ATOM 2115 C C . ASN A 1 269 ? -0.294 11.993 -5.711 1.00 13.56 277 ASN A C 1
ATOM 2116 O O . ASN A 1 269 ? -0.426 10.793 -5.516 1.00 11.18 277 ASN A O 1
ATOM 2121 N N . SER A 1 270 ? -1.325 12.786 -5.990 1.00 16.23 278 SER A N 1
ATOM 2122 C CA . SER A 1 270 ? -2.681 12.242 -6.064 1.00 16.44 278 SER A CA 1
ATOM 2123 C C . SER A 1 270 ? -2.817 11.280 -7.229 1.00 13.52 278 SER A C 1
ATOM 2124 O O . SER A 1 270 ? -3.701 10.434 -7.234 1.00 13.77 278 SER A O 1
ATOM 2127 N N . LYS A 1 271 ? -1.922 11.404 -8.202 1.00 15.53 279 LYS A N 1
ATOM 2128 C CA . LYS A 1 271 ? -1.945 10.558 -9.384 1.00 18.45 279 LYS A CA 1
ATOM 2129 C C . LYS A 1 271 ? -1.096 9.298 -9.253 1.00 18.05 279 LYS A C 1
ATOM 2130 O O . LYS A 1 271 ? -1.075 8.475 -10.165 1.00 21.64 279 LYS A O 1
ATOM 2136 N N . THR A 1 272 ? -0.425 9.121 -8.116 1.00 15.59 280 THR A N 1
ATOM 2137 C CA . THR A 1 272 ? 0.420 7.942 -7.925 1.00 12.72 280 THR A CA 1
ATOM 2138 C C . THR A 1 272 ? -0.339 6.648 -8.182 1.00 13.43 280 THR A C 1
ATOM 2139 O O . THR A 1 272 ? -1.512 6.525 -7.832 1.00 10.99 280 THR A O 1
ATOM 2143 N N . ALA A 1 273 ? 0.320 5.714 -8.863 1.00 14.71 281 ALA A N 1
ATOM 2144 C CA . ALA A 1 273 ? -0.276 4.421 -9.171 1.00 12.22 281 ALA A CA 1
ATOM 2145 C C . ALA A 1 273 ? -0.154 3.498 -7.961 1.00 10.63 281 ALA A C 1
ATOM 2146 O O . ALA A 1 273 ? -0.816 2.468 -7.888 1.00 14.76 281 ALA A O 1
ATOM 2148 N N . HIS A 1 274 ? 0.631 3.917 -6.975 1.00 12.56 282 HIS A N 1
ATOM 2149 C CA . HIS A 1 274 ? 0.848 3.120 -5.775 1.00 11.90 282 HIS A CA 1
ATOM 2150 C C . HIS A 1 274 ? 0.645 3.930 -4.493 1.00 12.30 282 HIS A C 1
ATOM 2151 O O . HIS A 1 274 ? 1.576 4.133 -3.724 1.00 14.44 282 HIS A O 1
ATOM 2158 N N . PRO A 1 275 ? -0.610 4.280 -4.182 1.00 14.65 283 PRO A N 1
ATOM 2159 C CA . PRO A 1 275 ? -0.988 5.064 -3.003 1.00 17.82 283 PRO A CA 1
ATOM 2160 C C . PRO A 1 275 ? -0.483 4.580 -1.648 1.00 16.89 283 PRO A C 1
ATOM 2161 O O . PRO A 1 275 ? 0.030 5.371 -0.864 1.00 17.24 283 PRO A O 1
ATOM 2165 N N . GLU A 1 276 ? -0.652 3.298 -1.351 1.00 18.53 284 GLU A N 1
ATOM 2166 C CA . GLU A 1 276 ? -0.236 2.793 -0.047 1.00 19.46 284 GLU A CA 1
ATOM 2167 C C . GLU A 1 276 ? 1.265 2.658 0.096 1.00 21.04 284 GLU A C 1
ATOM 2168 O O . GLU A 1 276 ? 1.815 2.892 1.173 1.00 27.06 284 GLU A O 1
ATOM 2174 N N . LEU A 1 277 ? 1.916 2.300 -1.006 1.00 19.10 285 LEU A N 1
ATOM 2175 C CA . LEU A 1 277 ? 3.356 2.136 -1.075 1.00 15.99 285 LEU A CA 1
ATOM 2176 C C . LEU A 1 277 ? 3.957 3.534 -0.978 1.00 15.78 285 LEU A C 1
ATOM 2177 O O . LEU A 1 277 ? 4.948 3.750 -0.286 1.00 16.90 285 LEU A O 1
ATOM 2182 N N . ALA A 1 278 ? 3.312 4.496 -1.635 1.00 15.11 286 ALA A N 1
ATOM 2183 C CA . ALA A 1 278 ? 3.771 5.882 -1.610 1.00 13.67 286 ALA A CA 1
ATOM 2184 C C . ALA A 1 278 ? 3.649 6.462 -0.202 1.00 14.70 286 ALA A C 1
ATOM 2185 O O . ALA A 1 278 ? 4.549 7.164 0.269 1.00 18.23 286 ALA A O 1
ATOM 2187 N N . LYS A 1 279 ? 2.542 6.153 0.473 1.00 16.33 287 LYS A N 1
ATOM 2188 C CA . LYS A 1 279 ? 2.312 6.627 1.838 1.00 15.76 287 LYS A CA 1
ATOM 2189 C C . LYS A 1 279 ? 3.358 5.998 2.750 1.00 14.71 287 LYS A C 1
ATOM 2190 O O . LYS A 1 279 ? 3.865 6.629 3.681 1.00 12.19 287 LYS A O 1
ATOM 2196 N N . LYS A 1 280 ? 3.673 4.740 2.467 1.00 14.77 288 LYS A N 1
ATOM 2197 C CA . LYS A 1 280 ? 4.646 3.997 3.241 1.00 12.46 288 LYS A CA 1
ATOM 2198 C C . LYS A 1 280 ? 6.020 4.662 3.089 1.00 12.67 288 LYS A C 1
ATOM 2199 O O . LYS A 1 280 ? 6.748 4.840 4.066 1.00 13.41 288 LYS A O 1
ATOM 2205 N N . LEU A 1 281 ? 6.356 5.049 1.860 1.00 13.07 289 LEU A N 1
ATOM 2206 C CA . LEU A 1 281 ? 7.619 5.722 1.565 1.00 12.14 289 LEU A CA 1
ATOM 2207 C C . LEU A 1 281 ? 7.668 7.105 2.216 1.00 10.45 289 LEU A C 1
ATOM 2208 O O . LEU A 1 281 ? 8.682 7.489 2.800 1.00 11.01 289 LEU A O 1
ATOM 2213 N N . ALA A 1 282 ? 6.579 7.862 2.098 1.00 10.72 290 ALA A N 1
ATOM 2214 C CA . ALA A 1 282 ? 6.504 9.187 2.710 1.00 8.82 290 ALA A CA 1
ATOM 2215 C C . ALA A 1 282 ? 6.813 9.078 4.208 1.00 9.62 290 ALA A C 1
ATOM 2216 O O . ALA A 1 282 ? 7.570 9.867 4.761 1.00 8.20 290 ALA A O 1
ATOM 2218 N N . ASN A 1 283 ? 6.240 8.067 4.851 1.00 11.70 291 ASN A N 1
ATOM 2219 C CA . ASN A 1 283 ? 6.461 7.839 6.270 1.00 13.12 291 ASN A CA 1
ATOM 2220 C C . ASN A 1 283 ? 7.909 7.513 6.593 1.00 15.71 291 ASN A C 1
ATOM 2221 O O . ASN A 1 283 ? 8.455 8.022 7.576 1.00 14.85 291 ASN A O 1
ATOM 2226 N N . VAL A 1 284 ? 8.521 6.657 5.774 1.00 16.23 292 VAL A N 1
ATOM 2227 C CA . VAL A 1 284 ? 9.925 6.283 5.947 1.00 15.54 292 VAL A CA 1
ATOM 2228 C C . VAL A 1 284 ? 10.769 7.555 5.810 1.00 14.03 292 VAL A C 1
ATOM 2229 O O . VAL A 1 284 ? 11.585 7.861 6.670 1.00 17.79 292 VAL A O 1
ATOM 2233 N N . MET A 1 285 ? 10.515 8.329 4.762 1.00 13.86 293 MET A N 1
ATOM 2234 C CA . MET A 1 285 ? 11.262 9.557 4.528 1.00 11.68 293 MET A CA 1
ATOM 2235 C C . MET A 1 285 ? 11.151 10.538 5.673 1.00 10.91 293 MET A C 1
ATOM 2236 O O . MET A 1 285 ? 12.065 11.309 5.920 1.00 11.34 293 MET A O 1
ATOM 2241 N N . ALA A 1 286 ? 10.040 10.481 6.398 1.00 14.58 294 ALA A N 1
ATOM 2242 C CA . ALA A 1 286 ? 9.807 11.370 7.529 1.00 11.30 294 ALA A CA 1
ATOM 2243 C C . ALA A 1 286 ? 10.056 10.670 8.870 1.00 13.18 294 ALA A C 1
ATOM 2244 O O . ALA A 1 286 ? 9.948 11.296 9.936 1.00 10.92 294 ALA A O 1
ATOM 2246 N N . SER A 1 287 ? 10.416 9.386 8.824 1.00 13.75 295 SER A N 1
ATOM 2247 C CA . SER A 1 287 ? 10.644 8.629 10.056 1.00 11.86 295 SER A CA 1
ATOM 2248 C C . SER A 1 287 ? 11.813 9.190 10.830 1.00 12.69 295 SER A C 1
ATOM 2249 O O . SER A 1 287 ? 12.715 9.806 10.254 1.00 14.33 295 SER A O 1
ATOM 2252 N N . ALA A 1 288 ? 11.782 8.976 12.141 1.00 10.85 296 ALA A N 1
ATOM 2253 C CA . ALA A 1 288 ? 12.826 9.436 13.025 1.00 8.70 296 ALA A CA 1
ATOM 2254 C C . ALA A 1 288 ? 14.164 8.782 12.656 1.00 10.54 296 ALA A C 1
ATOM 2255 O O . ALA A 1 288 ? 15.216 9.437 12.660 1.00 11.55 296 ALA A O 1
ATOM 2257 N N . ASP A 1 289 ? 14.112 7.504 12.291 1.00 12.16 297 ASP A N 1
ATOM 2258 C CA . ASP A 1 289 ? 15.309 6.761 11.897 1.00 13.26 297 ASP A CA 1
ATOM 2259 C C . ASP A 1 289 ? 15.990 7.382 10.672 1.00 13.21 297 ASP A C 1
ATOM 2260 O O . ASP A 1 289 ? 17.205 7.605 10.672 1.00 12.06 297 ASP A O 1
ATOM 2265 N N . THR A 1 290 ? 15.202 7.633 9.628 1.00 12.80 298 THR A N 1
ATOM 2266 C CA . THR A 1 290 ? 15.707 8.210 8.388 1.00 11.98 298 THR A CA 1
ATOM 2267 C C . THR A 1 290 ? 16.293 9.602 8.588 1.00 14.56 298 THR A C 1
ATOM 2268 O O . THR A 1 290 ? 17.413 9.869 8.154 1.00 11.16 298 THR A O 1
ATOM 2272 N N . VAL A 1 291 ? 15.533 10.484 9.242 1.00 11.84 299 VAL A N 1
ATOM 2273 C CA . VAL A 1 291 ? 15.989 11.851 9.475 1.00 12.24 299 VAL A CA 1
ATOM 2274 C C . VAL A 1 291 ? 17.245 11.889 10.339 1.00 15.66 299 VAL A C 1
ATOM 2275 O O . VAL A 1 291 ? 18.172 12.658 10.062 1.00 15.31 299 VAL A O 1
ATOM 2279 N N . GLU A 1 292 ? 17.312 11.028 11.350 1.00 13.31 300 GLU A N 1
ATOM 2280 C CA . GLU A 1 292 ? 18.496 10.988 12.191 1.00 13.88 300 GLU A CA 1
ATOM 2281 C C . GLU A 1 292 ? 19.721 10.581 11.366 1.00 13.53 300 GLU A C 1
ATOM 2282 O O . GLU A 1 292 ? 20.801 11.171 11.513 1.00 14.88 300 GLU A O 1
ATOM 2288 N N . GLN A 1 293 ? 19.531 9.605 10.477 1.00 12.76 301 GLN A N 1
ATOM 2289 C CA . GLN A 1 293 ? 20.611 9.102 9.624 1.00 13.59 301 GLN A CA 1
ATOM 2290 C C . GLN A 1 293 ? 21.072 10.145 8.610 1.00 12.95 301 GLN A C 1
ATOM 2291 O O . GLN A 1 293 ? 22.256 10.267 8.319 1.00 8.36 301 GLN A O 1
ATOM 2297 N N . ALA A 1 294 ? 20.118 10.921 8.107 1.00 14.02 302 ALA A N 1
ATOM 2298 C CA . ALA A 1 294 ? 20.382 11.968 7.129 1.00 13.57 302 ALA A CA 1
ATOM 2299 C C . ALA A 1 294 ? 21.146 13.149 7.730 1.00 13.31 302 ALA A C 1
ATOM 2300 O O . ALA A 1 294 ? 21.985 13.748 7.070 1.00 16.52 302 ALA A O 1
ATOM 2302 N N . LEU A 1 295 ? 20.835 13.478 8.980 1.00 14.86 303 LEU A N 1
ATOM 2303 C CA . LEU A 1 295 ? 21.476 14.584 9.684 1.00 13.24 303 LEU A CA 1
ATOM 2304 C C . LEU A 1 295 ? 22.860 14.217 10.230 1.00 12.41 303 LEU A C 1
ATOM 2305 O O . LEU A 1 295 ? 23.739 15.075 10.339 1.00 12.53 303 LEU A O 1
ATOM 2310 N N . ARG A 1 296 ? 23.025 12.952 10.615 1.00 14.63 304 ARG A N 1
ATOM 2311 C CA . ARG A 1 296 ? 24.288 12.462 11.151 1.00 14.02 304 ARG A CA 1
ATOM 2312 C C . ARG A 1 296 ? 25.351 12.374 10.066 1.00 17.24 304 ARG A C 1
ATOM 2313 O O . ARG A 1 296 ? 25.041 12.145 8.899 1.00 20.50 304 ARG A O 1
ATOM 2321 N N . PRO A 1 297 ? 26.624 12.616 10.434 1.00 18.07 305 PRO A N 1
ATOM 2322 C CA . PRO A 1 297 ? 27.732 12.539 9.468 1.00 19.93 305 PRO A CA 1
ATOM 2323 C C . PRO A 1 297 ? 27.847 11.088 8.982 1.00 19.92 305 PRO A C 1
ATOM 2324 O O . PRO A 1 297 ? 27.820 10.167 9.795 1.00 21.66 305 PRO A O 1
ATOM 2328 N N . GLN A 1 298 ? 27.899 10.888 7.666 1.00 21.46 306 GLN A N 1
ATOM 2329 C CA . GLN A 1 298 ? 27.962 9.547 7.092 1.00 23.68 306 GLN A CA 1
ATOM 2330 C C . GLN A 1 298 ? 29.304 9.079 6.563 1.00 25.38 306 GLN A C 1
ATOM 2331 O O . GLN A 1 298 ? 29.405 7.995 6.011 1.00 28.78 306 GLN A O 1
ATOM 2337 N N . ALA A 1 299 ? 30.334 9.893 6.738 1.00 26.48 307 ALA A N 1
ATOM 2338 C CA . ALA A 1 299 ? 31.670 9.563 6.268 1.00 26.24 307 ALA A CA 1
ATOM 2339 C C . ALA A 1 299 ? 32.649 10.410 7.042 1.00 28.30 307 ALA A C 1
ATOM 2340 O O . ALA A 1 299 ? 32.240 11.317 7.769 1.00 29.74 307 ALA A O 1
ATOM 2342 N N . ASP A 1 300 ? 33.937 10.112 6.890 1.00 30.10 308 ASP A N 1
ATOM 2343 C CA . ASP A 1 300 ? 34.976 10.853 7.588 1.00 31.31 308 ASP A CA 1
ATOM 2344 C C . ASP A 1 300 ? 35.072 12.314 7.163 1.00 26.04 308 ASP A C 1
ATOM 2345 O O . ASP A 1 300 ? 35.056 12.635 5.972 1.00 24.06 308 ASP A O 1
ATOM 2350 N N . GLY A 1 301 ? 35.195 13.194 8.151 1.00 22.13 309 GLY A N 1
ATOM 2351 C CA . GLY A 1 301 ? 35.300 14.612 7.864 1.00 22.84 309 GLY A CA 1
ATOM 2352 C C . GLY A 1 301 ? 33.972 15.343 7.857 1.00 21.47 309 GLY A C 1
ATOM 2353 O O . GLY A 1 301 ? 33.952 16.571 7.881 1.00 27.30 309 GLY A O 1
ATOM 2354 N N . GLN A 1 302 ? 32.869 14.596 7.829 1.00 19.33 310 GLN A N 1
ATOM 2355 C CA . GLN A 1 302 ? 31.531 15.184 7.819 1.00 16.56 310 GLN A CA 1
ATOM 2356 C C . GLN A 1 302 ? 31.016 15.605 9.184 1.00 14.56 310 GLN A C 1
ATOM 2357 O O . GLN A 1 302 ? 31.271 14.959 10.202 1.00 14.50 310 GLN A O 1
ATOM 2363 N N . TYR A 1 303 ? 30.239 16.677 9.180 1.00 16.60 311 TYR A N 1
ATOM 2364 C CA . TYR A 1 303 ? 29.638 17.199 10.391 1.00 17.23 311 TYR A CA 1
ATOM 2365 C C . TYR A 1 303 ? 28.135 17.004 10.262 1.00 16.01 311 TYR A C 1
ATOM 2366 O O . TYR A 1 303 ? 27.647 16.652 9.182 1.00 13.60 311 TYR A O 1
ATOM 2375 N N . PRO A 1 304 ? 27.393 17.147 11.378 1.00 13.70 312 PRO A N 1
ATOM 2376 C CA . PRO A 1 304 ? 25.932 17.002 11.372 1.00 14.10 312 PRO A CA 1
ATOM 2377 C C . PRO A 1 304 ? 25.370 18.083 10.448 1.00 14.13 312 PRO A C 1
ATOM 2378 O O . PRO A 1 304 ? 25.958 19.157 10.326 1.00 15.33 312 PRO A O 1
ATOM 2382 N N . GLN A 1 305 ? 24.252 17.813 9.785 1.00 11.38 313 GLN A N 1
ATOM 2383 C CA . GLN A 1 305 ? 23.690 18.816 8.891 1.00 10.38 313 GLN A CA 1
ATOM 2384 C C . GLN A 1 305 ? 23.117 19.995 9.662 1.00 13.15 313 GLN A C 1
ATOM 2385 O O . GLN A 1 305 ? 22.988 21.096 9.127 1.00 14.20 313 GLN A O 1
ATOM 2391 N N . TYR A 1 306 ? 22.842 19.765 10.943 1.00 12.63 314 TYR A N 1
ATOM 2392 C CA . TYR A 1 306 ? 22.286 20.778 11.834 1.00 11.10 314 TYR A CA 1
ATOM 2393 C C . TYR A 1 306 ? 20.946 21.358 11.408 1.00 10.17 314 TYR A C 1
ATOM 2394 O O . TYR A 1 306 ? 20.607 22.490 11.741 1.00 7.71 314 TYR A O 1
ATOM 2403 N N . LEU A 1 307 ? 20.212 20.549 10.648 1.00 11.88 315 LEU A N 1
ATOM 2404 C CA . LEU A 1 307 ? 18.872 20.852 10.181 1.00 12.08 315 LEU A CA 1
ATOM 2405 C C . LEU A 1 307 ? 17.975 20.523 11.373 1.00 12.15 315 LEU A C 1
ATOM 2406 O O . LEU A 1 307 ? 18.341 19.715 12.226 1.00 11.76 315 LEU A O 1
ATOM 2411 N N . LEU A 1 308 ? 16.800 21.137 11.421 1.00 12.16 316 LEU A N 1
ATOM 2412 C CA . LEU A 1 308 ? 15.859 20.919 12.505 1.00 12.82 316 LEU A CA 1
ATOM 2413 C C . LEU A 1 308 ? 14.852 19.822 12.166 1.00 14.92 316 LEU A C 1
ATOM 2414 O O . LEU A 1 308 ? 14.073 19.955 11.216 1.00 14.78 316 LEU A O 1
ATOM 2419 N N . PRO A 1 309 ? 14.886 18.705 12.912 1.00 15.05 317 PRO A N 1
ATOM 2420 C CA . PRO A 1 309 ? 13.956 17.588 12.687 1.00 14.32 317 PRO A CA 1
ATOM 2421 C C . PRO A 1 309 ? 12.565 18.014 13.167 1.00 15.60 317 PRO A C 1
ATOM 2422 O O . PRO A 1 309 ? 12.446 18.947 13.968 1.00 11.27 317 PRO A O 1
ATOM 2426 N N . ALA A 1 310 ? 11.525 17.323 12.702 1.00 14.28 318 ALA A N 1
ATOM 2427 C CA . ALA A 1 310 ? 10.152 17.635 13.120 1.00 16.99 318 ALA A CA 1
ATOM 2428 C C . ALA A 1 310 ? 9.647 16.640 14.179 1.00 16.52 318 ALA A C 1
ATOM 2429 O O . ALA A 1 310 ? 8.545 16.779 14.697 1.00 15.90 318 ALA A O 1
ATOM 2431 N N . ARG A 1 311 ? 10.473 15.651 14.504 1.00 17.38 319 ARG A N 1
ATOM 2432 C CA . ARG A 1 311 ? 10.128 14.630 15.493 1.00 18.72 319 ARG A CA 1
ATOM 2433 C C . ARG A 1 311 ? 10.995 14.761 16.741 1.00 17.86 319 ARG A C 1
ATOM 2434 O O . ARG A 1 311 ? 12.186 15.058 16.638 1.00 17.88 319 ARG A O 1
ATOM 2442 N N . HIS A 1 312 ? 10.402 14.548 17.915 1.00 16.52 320 HIS A N 1
ATOM 2443 C CA . HIS A 1 312 ? 11.140 14.644 19.178 1.00 13.84 320 HIS A CA 1
ATOM 2444 C C . HIS A 1 312 ? 12.256 13.604 19.240 1.00 17.35 320 HIS A C 1
ATOM 2445 O O . HIS A 1 312 ? 13.369 13.891 19.682 1.00 15.31 320 HIS A O 1
ATOM 2452 N N . GLN A 1 313 ? 11.931 12.380 18.824 1.00 20.79 321 GLN A N 1
ATOM 2453 C CA . GLN A 1 313 ? 12.872 11.256 18.831 1.00 22.69 321 GLN A CA 1
ATOM 2454 C C . GLN A 1 313 ? 14.253 11.569 18.239 1.00 19.62 321 GLN A C 1
ATOM 2455 O O . GLN A 1 313 ? 15.269 11.100 18.755 1.00 20.51 321 GLN A O 1
ATOM 2461 N N . VAL A 1 314 ? 14.292 12.371 17.177 1.00 14.22 322 VAL A N 1
ATOM 2462 C CA . VAL A 1 314 ? 15.563 12.718 16.542 1.00 14.36 322 VAL A CA 1
ATOM 2463 C C . VAL A 1 314 ? 16.397 13.630 17.443 1.00 14.68 322 VAL A C 1
ATOM 2464 O O . VAL A 1 314 ? 17.606 13.469 17.542 1.00 14.84 322 VAL A O 1
ATOM 2468 N N . TYR A 1 315 ? 15.750 14.583 18.105 1.00 15.46 323 TYR A N 1
ATOM 2469 C CA . TYR A 1 315 ? 16.455 15.477 19.015 1.00 17.77 323 TYR A CA 1
ATOM 2470 C C . TYR A 1 315 ? 16.961 14.671 20.197 1.00 21.86 323 TYR A C 1
ATOM 2471 O O . TYR A 1 315 ? 18.067 14.892 20.689 1.00 26.69 323 TYR A O 1
ATOM 2480 N N . GLU A 1 316 ? 16.134 13.740 20.655 1.00 22.98 324 GLU A N 1
ATOM 2481 C CA . GLU A 1 316 ? 16.485 12.885 21.774 1.00 26.85 324 GLU A CA 1
ATOM 2482 C C . GLU A 1 316 ? 17.735 12.076 21.415 1.00 27.00 324 GLU A C 1
ATOM 2483 O O . GLU A 1 316 ? 18.720 12.079 22.152 1.00 27.94 324 GLU A O 1
ATOM 2489 N N . ALA A 1 317 ? 17.718 11.471 20.229 1.00 26.74 325 ALA A N 1
ATOM 2490 C CA . ALA A 1 317 ? 18.826 10.650 19.746 1.00 26.11 325 ALA A CA 1
ATOM 2491 C C . ALA A 1 317 ? 20.100 11.399 19.360 1.00 26.60 325 ALA A C 1
ATOM 2492 O O . ALA A 1 317 ? 21.209 10.886 19.555 1.00 30.92 325 ALA A O 1
ATOM 2494 N N . LEU A 1 318 ? 19.957 12.606 18.820 1.00 24.17 326 LEU A N 1
ATOM 2495 C CA . LEU A 1 318 ? 21.121 13.377 18.392 1.00 19.52 326 LEU A CA 1
ATOM 2496 C C . LEU A 1 318 ? 21.887 14.112 19.473 1.00 20.31 326 LEU A C 1
ATOM 2497 O O . LEU A 1 318 ? 23.114 14.139 19.438 1.00 20.84 326 LEU A O 1
ATOM 2502 N N . MET A 1 319 ? 21.177 14.684 20.443 1.00 25.65 327 MET A N 1
ATOM 2503 C CA . MET A 1 319 ? 21.818 15.480 21.493 1.00 30.48 327 MET A CA 1
ATOM 2504 C C . MET A 1 319 ? 22.893 14.820 22.360 1.00 30.82 327 MET A C 1
ATOM 2505 O O . MET A 1 319 ? 23.711 15.513 22.966 1.00 31.38 327 MET A O 1
ATOM 2510 N N . GLN A 1 320 ? 22.911 13.491 22.401 1.00 33.19 328 GLN A N 1
ATOM 2511 C CA . GLN A 1 320 ? 23.908 12.761 23.181 1.00 30.37 328 GLN A CA 1
ATOM 2512 C C . GLN A 1 320 ? 25.274 13.078 22.582 1.00 28.61 328 GLN A C 1
ATOM 2513 O O . GLN A 1 320 ? 26.156 13.608 23.262 1.00 23.69 328 GLN A O 1
ATOM 2519 N N . ASP A 1 321 ? 25.402 12.807 21.283 1.00 26.46 329 ASP A N 1
ATOM 2520 C CA . ASP A 1 321 ? 26.641 13.033 20.536 1.00 25.26 329 ASP A CA 1
ATOM 2521 C C . ASP A 1 321 ? 26.833 14.485 20.110 1.00 25.37 329 ASP A C 1
ATOM 2522 O O . ASP A 1 321 ? 27.962 14.967 20.031 1.00 27.32 329 ASP A O 1
ATOM 2527 N N . TYR A 1 322 ? 25.731 15.182 19.845 1.00 25.70 330 TYR A N 1
ATOM 2528 C CA . TYR A 1 322 ? 25.780 16.575 19.404 1.00 23.06 330 TYR A CA 1
ATOM 2529 C C . TYR A 1 322 ? 24.932 17.478 20.298 1.00 23.91 330 TYR A C 1
ATOM 2530 O O . TYR A 1 322 ? 23.770 17.742 19.996 1.00 20.58 330 TYR A O 1
ATOM 2539 N N . PRO A 1 323 ? 25.516 17.967 21.415 1.00 24.07 331 PRO A N 1
ATOM 2540 C CA . PRO A 1 323 ? 24.845 18.840 22.385 1.00 21.69 331 PRO A CA 1
ATOM 2541 C C . PRO A 1 323 ? 24.183 20.087 21.801 1.00 23.24 331 PRO A C 1
ATOM 2542 O O . PRO A 1 323 ? 23.330 20.695 22.447 1.00 23.28 331 PRO A O 1
ATOM 2546 N N . ILE A 1 324 ? 24.581 20.480 20.592 1.00 21.41 332 ILE A N 1
ATOM 2547 C CA . ILE A 1 324 ? 23.962 21.627 19.932 1.00 19.76 332 ILE A CA 1
ATOM 2548 C C . ILE A 1 324 ? 22.463 21.328 19.736 1.00 20.00 332 ILE A C 1
ATOM 2549 O O . ILE A 1 324 ? 21.618 22.215 19.882 1.00 18.42 332 ILE A O 1
ATOM 2554 N N . TYR A 1 325 ? 22.142 20.069 19.441 1.00 19.49 333 TYR A N 1
ATOM 2555 C CA . TYR A 1 325 ? 20.759 19.659 19.241 1.00 19.57 333 TYR A CA 1
ATOM 2556 C C . TYR A 1 325 ? 19.869 19.784 20.476 1.00 21.60 333 TYR A C 1
ATOM 2557 O O . TYR A 1 325 ? 18.644 19.691 20.380 1.00 24.58 333 TYR A O 1
ATOM 2566 N N . SER A 1 326 ? 20.486 20.000 21.633 1.00 20.85 334 SER A N 1
ATOM 2567 C CA . SER A 1 326 ? 19.746 20.174 22.879 1.00 21.58 334 SER A CA 1
ATOM 2568 C C . SER A 1 326 ? 19.167 21.592 22.821 1.00 22.06 334 SER A C 1
ATOM 2569 O O . SER A 1 326 ? 17.973 21.811 23.050 1.00 23.09 334 SER A O 1
ATOM 2572 N N . GLU A 1 327 ? 20.010 22.544 22.436 1.00 20.91 335 GLU A N 1
ATOM 2573 C CA . GLU A 1 327 ? 19.597 23.933 22.312 1.00 21.67 335 GLU A CA 1
ATOM 2574 C C . GLU A 1 327 ? 18.573 24.096 21.176 1.00 20.68 335 GLU A C 1
ATOM 2575 O O . GLU A 1 327 ? 17.591 24.823 21.311 1.00 17.93 335 GLU A O 1
ATOM 2581 N N . LEU A 1 328 ? 18.791 23.384 20.073 1.00 18.06 336 LEU A N 1
ATOM 2582 C CA . LEU A 1 328 ? 17.881 23.434 18.930 1.00 16.54 336 LEU A CA 1
ATOM 2583 C C . LEU A 1 328 ? 16.525 22.832 19.302 1.00 15.56 336 LEU A C 1
ATOM 2584 O O . LEU A 1 328 ? 15.481 23.308 18.869 1.00 15.68 336 LEU A O 1
ATOM 2589 N N . ALA A 1 329 ? 16.550 21.765 20.092 1.00 15.04 337 ALA A N 1
ATOM 2590 C CA . ALA A 1 329 ? 15.321 21.112 20.523 1.00 15.35 337 ALA A CA 1
ATOM 2591 C C . ALA A 1 329 ? 14.478 22.120 21.308 1.00 16.33 337 ALA A C 1
ATOM 2592 O O . ALA A 1 329 ? 13.283 22.267 21.067 1.00 17.73 337 ALA A O 1
ATOM 2594 N N . GLN A 1 330 ? 15.137 22.840 22.215 1.00 17.38 338 GLN A N 1
ATOM 2595 C CA . GLN A 1 330 ? 14.505 23.845 23.052 1.00 19.66 338 GLN A CA 1
ATOM 2596 C C . GLN A 1 330 ? 13.735 24.875 22.199 1.00 18.63 338 GLN A C 1
ATOM 2597 O O . GLN A 1 330 ? 12.573 25.175 22.470 1.00 18.30 338 GLN A O 1
ATOM 2603 N N . ILE A 1 331 ? 14.399 25.397 21.170 1.00 17.54 339 ILE A N 1
ATOM 2604 C CA . ILE A 1 331 ? 13.838 26.401 20.264 1.00 16.59 339 ILE A CA 1
ATOM 2605 C C . ILE A 1 331 ? 12.622 25.871 19.502 1.00 17.70 339 ILE A C 1
ATOM 2606 O O . ILE A 1 331 ? 11.592 26.546 19.400 1.00 16.65 339 ILE A O 1
ATOM 2611 N N . VAL A 1 332 ? 12.735 24.643 19.013 1.00 16.48 340 VAL A N 1
ATOM 2612 C CA . VAL A 1 332 ? 11.666 24.007 18.255 1.00 19.67 340 VAL A CA 1
ATOM 2613 C C . VAL A 1 332 ? 10.478 23.578 19.125 1.00 20.31 340 VAL A C 1
ATOM 2614 O O . VAL A 1 332 ? 9.364 23.405 18.634 1.00 21.25 340 VAL A O 1
ATOM 2618 N N . ASN A 1 333 ? 10.710 23.429 20.421 1.00 20.77 341 ASN A N 1
ATOM 2619 C CA . 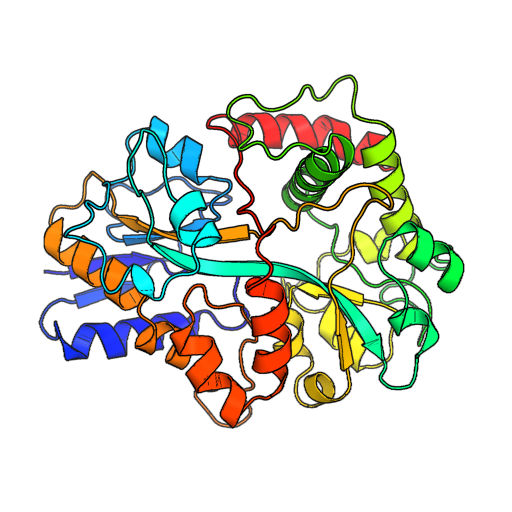ASN A 1 333 ? 9.648 23.027 21.334 1.00 21.62 341 ASN A CA 1
ATOM 2620 C C . ASN A 1 333 ? 8.848 24.163 21.968 1.00 20.06 341 ASN A C 1
ATOM 2621 O O . ASN A 1 333 ? 7.979 23.917 22.804 1.00 19.67 341 ASN A O 1
ATOM 2626 N N . LYS A 1 334 ? 9.124 25.392 21.538 1.00 18.34 342 LYS A N 1
ATOM 2627 C CA . LYS A 1 334 ? 8.418 26.571 22.041 1.00 22.51 342 LYS A CA 1
ATOM 2628 C C . LYS A 1 334 ? 6.936 26.410 21.631 1.00 19.36 342 LYS A C 1
ATOM 2629 O O . LYS A 1 334 ? 6.630 26.216 20.452 1.00 17.98 342 LYS A O 1
ATOM 2635 N N . PRO A 1 335 ? 6.003 26.430 22.601 1.00 19.35 343 PRO A N 1
ATOM 2636 C CA . PRO A 1 335 ? 4.565 26.273 22.332 1.00 20.11 343 PRO A CA 1
ATOM 2637 C C . PRO A 1 335 ? 3.937 27.258 21.348 1.00 19.26 343 PRO A C 1
ATOM 2638 O O . PRO A 1 335 ? 2.962 26.940 20.677 1.00 21.43 343 PRO A O 1
ATOM 2642 N N . SER A 1 336 ? 4.522 28.445 21.242 1.00 19.49 344 SER A N 1
ATOM 2643 C CA . SER A 1 336 ? 4.013 29.464 20.327 1.00 21.10 344 SER A CA 1
ATOM 2644 C C . SER A 1 336 ? 4.489 29.296 18.862 1.00 19.00 344 SER A C 1
ATOM 2645 O O . SER A 1 336 ? 4.010 29.996 17.968 1.00 14.26 344 SER A O 1
ATOM 2648 N N . ASN A 1 337 ? 5.395 28.348 18.615 1.00 16.54 345 ASN A N 1
ATOM 2649 C CA . ASN A 1 337 ? 5.909 28.110 17.264 1.00 13.80 345 ASN A CA 1
ATOM 2650 C C . ASN A 1 337 ? 4.805 27.813 16.277 1.00 14.83 345 ASN A C 1
ATOM 2651 O O . ASN A 1 337 ? 3.825 27.152 16.625 1.00 15.71 345 ASN A O 1
ATOM 2656 N N . ARG A 1 338 ? 5.003 28.265 15.037 1.00 12.74 346 ARG A N 1
ATOM 2657 C CA . ARG A 1 338 ? 4.028 28.082 13.967 1.00 12.41 346 ARG A CA 1
ATOM 2658 C C . ARG A 1 338 ? 4.740 27.823 12.658 1.00 13.20 346 ARG A C 1
ATOM 2659 O O . ARG A 1 338 ? 5.841 28.336 12.424 1.00 12.75 346 ARG A O 1
ATOM 2667 N N . VAL A 1 339 ? 4.073 27.081 11.782 1.00 10.46 347 VAL A N 1
ATOM 2668 C CA . VAL A 1 339 ? 4.596 26.778 10.455 1.00 10.59 347 VAL A CA 1
ATOM 2669 C C . VAL A 1 339 ? 4.280 27.951 9.538 1.00 10.91 347 VAL A C 1
ATOM 2670 O O . VAL A 1 339 ? 3.189 28.503 9.591 1.00 8.75 347 VAL A O 1
ATOM 2674 N N . PHE A 1 340 ? 5.258 28.343 8.726 1.00 14.61 348 PHE A N 1
ATOM 2675 C CA . PHE A 1 340 ? 5.087 29.431 7.766 1.00 13.53 348 PHE A CA 1
ATOM 2676 C C . PHE A 1 340 ? 4.369 28.887 6.522 1.00 14.43 348 PHE A C 1
ATOM 2677 O O . PHE A 1 340 ? 4.924 28.091 5.747 1.00 10.05 348 PHE A O 1
ATOM 2685 N N . ARG A 1 341 ? 3.118 29.317 6.372 1.00 11.81 349 ARG A N 1
ATOM 2686 C CA . ARG A 1 341 ? 2.251 28.917 5.275 1.00 13.92 349 ARG A CA 1
ATOM 2687 C C . ARG A 1 341 ? 1.790 30.105 4.439 1.00 15.33 349 ARG A C 1
ATOM 2688 O O . ARG A 1 341 ? 1.524 31.183 4.964 1.00 18.59 349 ARG A O 1
ATOM 2696 N N . LEU A 1 342 ? 1.680 29.896 3.135 1.00 14.03 350 LEU A N 1
ATOM 2697 C CA . LEU A 1 342 ? 1.238 30.953 2.237 1.00 14.06 350 LEU A CA 1
ATOM 2698 C C . LEU A 1 342 ? 0.077 30.420 1.424 1.00 12.29 350 LEU A C 1
ATOM 2699 O O . LEU A 1 342 ? 0.006 29.221 1.151 1.00 11.63 350 LEU A O 1
ATOM 2704 N N . GLY A 1 343 ? -0.834 31.316 1.052 1.00 12.77 351 GLY A N 1
ATOM 2705 C CA . GLY A 1 343 ? -2.003 30.932 0.285 1.00 13.25 351 GLY A CA 1
ATOM 2706 C C . GLY A 1 343 ? -1.737 30.290 -1.062 1.00 13.07 351 GLY A C 1
ATOM 2707 O O . GLY A 1 343 ? -0.606 30.290 -1.558 1.00 13.41 351 GLY A O 1
ATOM 2708 N N . PRO A 1 344 ? -2.791 29.774 -1.695 1.00 9.97 352 PRO A N 1
ATOM 2709 C CA . PRO A 1 344 ? -2.830 29.097 -2.995 1.00 9.64 352 PRO A CA 1
ATOM 2710 C C . PRO A 1 344 ? -2.259 29.932 -4.149 1.00 13.30 352 PRO A C 1
ATOM 2711 O O . PRO A 1 344 ? -1.723 29.391 -5.123 1.00 11.92 352 PRO A O 1
ATOM 2715 N N . GLU A 1 345 ? -2.401 31.249 -4.050 1.00 17.55 353 GLU A N 1
ATOM 2716 C CA . GLU A 1 345 ? -1.936 32.149 -5.102 1.00 19.65 353 GLU A CA 1
ATOM 2717 C C . GLU A 1 345 ? -0.510 32.623 -4.891 1.00 17.03 353 GLU A C 1
ATOM 2718 O O . GLU A 1 345 ? -0.071 33.587 -5.516 1.00 17.27 353 GLU A O 1
ATOM 2724 N N . VAL A 1 346 ? 0.225 31.892 -4.057 1.00 17.28 354 VAL A N 1
ATOM 2725 C CA . VAL A 1 346 ? 1.611 32.229 -3.731 1.00 17.54 354 VAL A CA 1
ATOM 2726 C C . VAL A 1 346 ? 2.501 32.544 -4.936 1.00 16.93 354 VAL A C 1
ATOM 2727 O O . VAL A 1 346 ? 3.155 33.582 -4.958 1.00 17.18 354 VAL A O 1
ATOM 2731 N N . ARG A 1 347 ? 2.482 31.695 -5.962 1.00 18.56 355 ARG A N 1
ATOM 2732 C CA . ARG A 1 347 ? 3.324 31.926 -7.141 1.00 15.90 355 ARG A CA 1
ATOM 2733 C C . ARG A 1 347 ? 3.082 33.277 -7.815 1.00 16.22 355 ARG A C 1
ATOM 2734 O O . ARG A 1 347 ? 4.035 33.980 -8.133 1.00 16.52 355 ARG A O 1
ATOM 2742 N N . THR A 1 348 ? 1.819 33.665 -7.979 1.00 14.76 356 THR A N 1
ATOM 2743 C CA . THR A 1 348 ? 1.502 34.944 -8.604 1.00 17.66 356 THR A CA 1
ATOM 2744 C C . THR A 1 348 ? 1.933 36.088 -7.686 1.00 18.12 356 THR A C 1
ATOM 2745 O O . THR A 1 348 ? 2.576 37.038 -8.132 1.00 17.08 356 THR A O 1
ATOM 2749 N N . TRP A 1 349 ? 1.596 35.974 -6.405 1.00 15.24 357 TRP A N 1
ATOM 2750 C CA . TRP A 1 349 ? 1.943 36.990 -5.424 1.00 16.95 357 TRP A CA 1
ATOM 2751 C C . TRP A 1 349 ? 3.455 37.193 -5.347 1.00 18.57 357 TRP A C 1
ATOM 2752 O O . TRP A 1 349 ? 3.929 38.303 -5.103 1.00 21.24 357 TRP A O 1
ATOM 2763 N N . LEU A 1 350 ? 4.209 36.114 -5.535 1.00 17.75 358 LEU A N 1
ATOM 2764 C CA . LEU A 1 350 ? 5.664 36.173 -5.497 1.00 17.54 358 LEU A CA 1
ATOM 2765 C C . LEU A 1 350 ? 6.202 36.941 -6.704 1.00 20.92 358 LEU A C 1
ATOM 2766 O O . LEU A 1 350 ? 7.158 37.719 -6.582 1.00 20.70 358 LEU A O 1
ATOM 2771 N N . LYS A 1 351 ? 5.596 36.723 -7.869 1.00 20.90 359 LYS A N 1
ATOM 2772 C CA . LYS A 1 351 ? 6.019 37.432 -9.081 1.00 25.41 359 LYS A CA 1
ATOM 2773 C C . LYS A 1 351 ? 5.725 38.923 -8.919 1.00 23.41 359 LYS A C 1
ATOM 2774 O O . LYS A 1 351 ? 6.559 39.773 -9.232 1.00 23.32 359 LYS A O 1
ATOM 2780 N N . ASP A 1 352 ? 4.536 39.220 -8.401 1.00 21.19 360 ASP A N 1
ATOM 2781 C CA . ASP A 1 352 ? 4.097 40.586 -8.164 1.00 22.48 360 ASP A CA 1
ATOM 2782 C C . ASP A 1 352 ? 4.981 41.296 -7.145 1.00 24.90 360 ASP A C 1
ATOM 2783 O O . ASP A 1 352 ? 5.223 42.506 -7.259 1.00 25.25 360 ASP A O 1
ATOM 2788 N N . ALA A 1 353 ? 5.397 40.554 -6.116 1.00 21.49 361 ALA A N 1
ATOM 2789 C CA . ALA A 1 353 ? 6.233 41.094 -5.052 1.00 20.56 361 ALA A CA 1
ATOM 2790 C C . ALA A 1 353 ? 7.601 41.560 -5.516 1.00 23.84 361 ALA A C 1
ATOM 2791 O O . ALA A 1 353 ? 8.052 42.620 -5.089 1.00 21.88 361 ALA A O 1
ATOM 2793 N N . LYS A 1 354 ? 8.263 40.794 -6.385 1.00 26.24 362 LYS A N 1
ATOM 2794 C CA . LYS A 1 354 ? 9.595 41.198 -6.848 1.00 34.44 362 LYS A CA 1
ATOM 2795 C C . LYS A 1 354 ? 9.603 42.458 -7.730 1.00 34.81 362 LYS A C 1
ATOM 2796 O O . LYS A 1 354 ? 10.660 43.024 -8.031 1.00 36.27 362 LYS A O 1
ATOM 2802 N N . GLN A 1 355 ? 8.417 42.914 -8.114 1.00 34.51 363 GLN A N 1
ATOM 2803 C CA . GLN A 1 355 ? 8.292 44.120 -8.923 1.00 34.28 363 GLN A CA 1
ATOM 2804 C C . GLN A 1 355 ? 8.084 45.334 -8.022 1.00 32.89 363 GLN A C 1
ATOM 2805 O O . GLN A 1 355 ? 8.030 46.467 -8.503 1.00 31.34 363 GLN A O 1
ATOM 2811 N N . VAL A 1 356 ? 7.992 45.104 -6.714 1.00 30.72 364 VAL A N 1
ATOM 2812 C CA . VAL A 1 356 ? 7.741 46.197 -5.789 1.00 27.16 364 VAL A CA 1
ATOM 2813 C C . VAL A 1 356 ? 8.627 46.212 -4.529 1.00 25.83 364 VAL A C 1
ATOM 2814 O O . VAL A 1 356 ? 9.010 47.284 -4.052 1.00 24.85 364 VAL A O 1
ATOM 2818 N N . LEU A 1 357 ? 8.997 45.033 -4.034 1.00 23.91 365 LEU A N 1
ATOM 2819 C CA . LEU A 1 357 ? 9.821 44.921 -2.828 1.00 21.26 365 LEU A CA 1
ATOM 2820 C C . LEU A 1 357 ? 11.246 45.467 -2.962 1.00 20.27 365 LEU A C 1
ATOM 2821 O O . LEU A 1 357 ? 11.713 46.186 -2.071 1.00 16.70 365 LEU A O 1
ATOM 2826 N N . PRO A 1 358 ? 11.970 45.117 -4.037 1.00 21.54 366 PRO A N 1
ATOM 2827 C CA . PRO A 1 358 ? 13.340 45.619 -4.213 1.00 22.47 366 PRO A CA 1
ATOM 2828 C C . PRO A 1 358 ? 13.408 47.160 -4.217 1.00 23.91 366 PRO A C 1
ATOM 2829 O O . PRO A 1 358 ? 14.385 47.743 -3.745 1.00 25.06 366 PRO A O 1
ATOM 2833 N N . GLU A 1 359 ? 12.378 47.812 -4.757 1.00 25.04 367 GLU A N 1
ATOM 2834 C CA . GLU A 1 359 ? 12.329 49.281 -4.789 1.00 24.07 367 GLU A CA 1
ATOM 2835 C C . GLU A 1 359 ? 12.119 49.809 -3.374 1.00 23.89 367 GLU A C 1
ATOM 2836 O O . GLU A 1 359 ? 12.846 50.696 -2.920 1.00 23.25 367 GLU A O 1
ATOM 2842 N N . ALA A 1 360 ? 11.117 49.243 -2.693 1.00 21.29 368 ALA A N 1
ATOM 2843 C CA . ALA A 1 360 ? 10.764 49.607 -1.321 1.00 19.16 368 ALA A CA 1
ATOM 2844 C C . ALA A 1 360 ? 11.939 49.427 -0.358 1.00 20.88 368 ALA A C 1
ATOM 2845 O O . ALA A 1 360 ? 12.070 50.159 0.627 1.00 19.75 368 ALA A O 1
ATOM 2847 N N . LEU A 1 361 ? 12.803 48.463 -0.655 1.00 21.26 369 LEU A N 1
ATOM 2848 C CA . LEU A 1 361 ? 13.967 48.191 0.181 1.00 23.55 369 LEU A CA 1
ATOM 2849 C C . LEU A 1 361 ? 15.233 48.977 -0.196 1.00 24.77 369 LEU A C 1
ATOM 2850 O O . LEU A 1 361 ? 16.142 49.104 0.622 1.00 29.19 369 LEU A O 1
ATOM 2855 N N . GLY A 1 362 ? 15.292 49.499 -1.422 1.00 24.93 370 GLY A N 1
ATOM 2856 C CA . GLY A 1 362 ? 16.444 50.283 -1.858 1.00 25.04 370 GLY A CA 1
ATOM 2857 C C . GLY A 1 362 ? 17.506 49.567 -2.676 1.00 27.57 370 GLY A C 1
ATOM 2858 O O . GLY A 1 362 ? 18.587 50.103 -2.912 1.00 30.98 370 GLY A O 1
#

Foldseek 3Di:
DEAEEEEAPPFPDVVLLVVLLVVLLCVPPVPYHYHYDHDALVPDADDLRHFKYKYWQQQQQQCVVVQFFDFADPVLAPPPVQFFPQQQVSQDDPNTRFFQFFFKKDWWKKAFDPCVCVVPAAALVSVCVPQNFQPDQDPAAPFQHFEQAAPADLVSVVLQLVQLVCQVVLHDDLALPPDDVPPRDPLSLVLLLSNCRRGPVNNNHDQDPVRPPLVSLLCVLVRTYGMYIGMQLNLQSSQVCSVRMDIGHYHSDDPHDQAEITTITMTGTSSDPDVSSSSVSSNSSLDLSSSLSSQPADDPSGDGSSTHGRGNSSLVVPCVVPVVSVVVSVVSNPPSYHYRYHHSCVVVVSVVSVVRSVVSND

Secondary structure (DSSP, 8-state):
-EEEEE--S-SS-HHHHHHHHHHHHHHH-TTSEEEE----TTT-PPPTT--EEEEEGGGHHHHHHTT-EEPBPGGG-TTGGGB-HHHHHHTEETTEE--EEEEEE-EEEEEETT-HHHHT--BHHHHHHHH-------SSPPEEEEEEE---SHHHHHHHHHHHHHHHHT-----SSPPPSSSPPHHHHHHHHHHHHHH-HHHHH---TT--TTHHHHHHHHTBEEEEEEETTHHHHHGGGGGTEEEE--BS-SS----EEEEEEEEEETT-S-HHHHHHHHHHHHSHHHHHHHHS--STT------EESBHHHHHHHTTT-THHHHHHHHHT-TT-EE----TTHHHHHHHHTTTHHHHH-

Solvent-accessible surface area: 15331 Å² total; per-residue (Å²): 110,63,0,64,0,0,18,16,43,107,7,26,23,54,66,8,2,78,54,0,0,68,47,12,0,87,156,96,33,106,70,16,139,13,82,44,57,145,13,27,2,60,90,38,51,5,55,104,80,3,14,0,0,1,0,2,0,0,1,0,0,34,0,11,74,58,43,61,8,38,39,4,36,103,171,31,19,77,113,33,145,18,6,4,94,21,0,31,94,6,0,75,29,111,80,70,15,21,0,4,3,1,2,0,12,21,45,0,0,0,27,46,104,70,25,140,126,0,18,118,2,78,8,5,81,67,0,79,172,72,27,19,42,25,160,30,77,96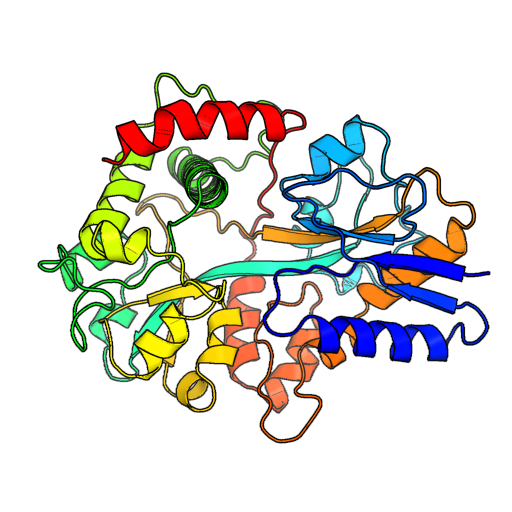,71,46,10,32,138,82,108,12,0,2,3,61,0,13,42,29,45,43,21,0,2,24,2,0,31,8,20,1,12,48,83,11,130,58,52,48,10,87,161,25,21,93,30,122,115,31,41,105,121,2,15,133,6,5,109,25,7,23,54,0,2,4,91,129,3,0,57,61,102,15,187,110,59,37,65,36,21,10,0,20,34,0,32,158,14,11,0,51,0,7,7,7,73,0,6,5,0,42,96,8,11,111,41,2,88,72,4,86,6,40,67,31,14,35,19,80,80,85,74,18,30,14,2,22,1,4,0,0,0,0,2,37,138,11,83,56,57,118,32,0,18,83,0,0,8,7,0,1,31,16,87,0,3,38,37,0,1,54,37,85,64,154,72,64,79,6,0,5,3,1,1,2,11,51,86,1,4,89,24,0,65,141,84,41,83,14,0,48,71,0,12,138,20,0,64,113,124,48,2,101,2,0,0,0,0,25,115,0,60,80,19,21,147,59,1,138,127,44,2,58,139,28,12,65

Sequence (362 aa):
ITLKVAIYPYVPDPARFQAAVLDQWQRQEPGVKLEFTDWDSYSADPPDDLDVFVLDSIFLSHFVDAGYLLPFGSQDIDQAEDVLPFALQGAKRNGEVYGLPQILCTNLLFYRKGDLKIGQVDNIYELYKKIGTSHSEQIPPPQNKGLLINMAGGTTKASMYLEALIDVTGQYTEYDLLPPLDPLNDKVIRGLRLLINMAGEKPSQYVPEDGDAYVRASWFAQGSGRAFIGYSESMMRMGDYAEQVRFKPISSSAGQDIPLFYSDVVSVNSKTAHPELAKKLANVMASADTVEQALRPQADGQYPQYLLPARHQVYEALMQDYPIYSELAQIVNKPSNRVFRLGPEVRTWLKDAKQVLPEALG